Protein AF-A0AA90QTC8-F1 (afdb_monomer)

Structure (mmCIF, N/CA/C/O backbone):
data_AF-A0AA90QTC8-F1
#
_entry.id   AF-A0AA90QTC8-F1
#
loop_
_atom_site.group_PDB
_atom_site.id
_atom_site.type_symbol
_atom_site.label_atom_id
_atom_site.label_alt_id
_atom_site.label_comp_id
_atom_site.label_asym_id
_atom_site.label_entity_id
_atom_site.label_seq_id
_atom_site.pdbx_PDB_ins_code
_atom_site.Cartn_x
_atom_site.Cartn_y
_atom_site.Cartn_z
_atom_site.occupancy
_atom_site.B_iso_or_equiv
_atom_site.auth_seq_id
_atom_site.auth_comp_id
_atom_site.auth_asym_id
_atom_site.auth_atom_id
_atom_site.pdbx_PDB_model_num
ATOM 1 N N . MET A 1 1 ? -16.333 -15.372 28.809 1.00 61.31 1 MET A N 1
ATOM 2 C CA . MET A 1 1 ? -17.263 -15.395 27.658 1.00 61.31 1 MET A CA 1
ATOM 3 C C . MET A 1 1 ? -17.484 -13.994 27.092 1.00 61.31 1 MET A C 1
ATOM 5 O O . MET A 1 1 ? -17.014 -13.763 25.991 1.00 61.31 1 MET A O 1
ATOM 9 N N . ALA A 1 2 ? -18.012 -13.025 27.854 1.00 73.69 2 ALA A N 1
ATOM 10 C CA . ALA A 1 2 ? -18.265 -11.657 27.358 1.00 73.69 2 ALA A CA 1
ATOM 11 C C . ALA A 1 2 ? -17.043 -10.910 26.770 1.00 73.69 2 ALA A C 1
ATOM 13 O O . ALA A 1 2 ? -17.188 -10.095 25.868 1.00 73.69 2 ALA A O 1
ATOM 14 N N . LYS A 1 3 ? -15.816 -11.166 27.254 1.00 77.94 3 LYS A N 1
ATOM 15 C CA . LYS A 1 3 ? -14.602 -10.547 26.683 1.00 77.94 3 LYS A CA 1
ATOM 16 C C . LYS A 1 3 ? -14.338 -11.000 25.240 1.00 77.94 3 LYS A C 1
ATOM 18 O O . LYS A 1 3 ? -14.018 -10.154 24.417 1.00 77.94 3 LYS A O 1
ATOM 23 N N . ASN A 1 4 ? -14.471 -12.296 24.948 1.00 86.06 4 ASN A N 1
ATOM 24 C CA . ASN A 1 4 ? -14.254 -12.814 23.594 1.00 86.06 4 ASN A CA 1
ATOM 25 C C . ASN A 1 4 ? -15.327 -12.285 22.642 1.00 86.06 4 ASN A C 1
ATOM 27 O O . ASN A 1 4 ? -14.984 -11.790 21.583 1.00 86.06 4 ASN A O 1
ATOM 31 N N . GLU A 1 5 ? -16.584 -12.243 23.083 1.00 91.50 5 GLU A N 1
ATOM 32 C CA . GLU A 1 5 ? -17.683 -11.697 22.281 1.00 91.50 5 GLU A CA 1
ATOM 33 C C . GLU A 1 5 ? -17.455 -10.226 21.880 1.00 91.50 5 GLU A C 1
ATOM 35 O O . GLU A 1 5 ? -17.691 -9.845 20.737 1.00 91.50 5 GLU A O 1
ATOM 40 N N . HIS A 1 6 ? -16.947 -9.388 22.792 1.00 93.19 6 HIS A N 1
ATOM 41 C CA . HIS A 1 6 ? -16.592 -8.006 22.451 1.00 93.19 6 HI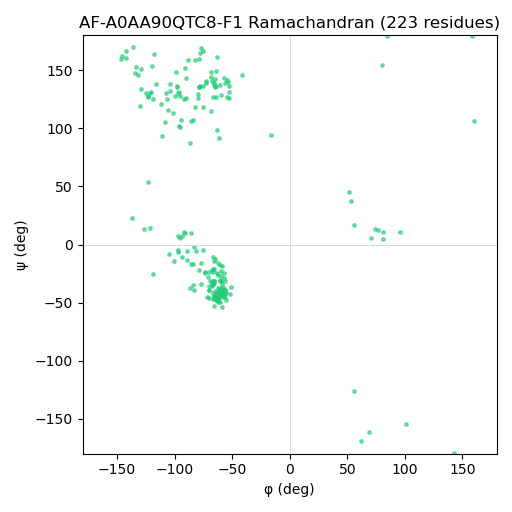S A CA 1
ATOM 42 C C . HIS A 1 6 ? -15.396 -7.914 21.495 1.00 93.19 6 HIS A C 1
ATOM 44 O O . HIS A 1 6 ? -15.357 -7.002 20.673 1.00 93.19 6 HIS A O 1
ATOM 50 N N . ILE A 1 7 ? -14.419 -8.822 21.598 1.00 93.69 7 ILE A N 1
ATOM 51 C CA . ILE A 1 7 ? -13.295 -8.875 20.652 1.00 93.69 7 ILE A CA 1
ATOM 52 C C . ILE A 1 7 ? -13.815 -9.247 19.263 1.00 93.69 7 ILE A C 1
ATOM 54 O O . ILE A 1 7 ? -13.466 -8.573 18.298 1.00 93.69 7 ILE A O 1
ATOM 58 N N . ASP A 1 8 ? -14.684 -10.251 19.166 1.00 94.38 8 ASP A N 1
ATOM 59 C CA . ASP A 1 8 ? -15.258 -10.698 17.896 1.00 94.38 8 ASP A CA 1
ATOM 60 C C . ASP A 1 8 ? -16.076 -9.573 17.244 1.00 94.38 8 ASP A C 1
ATOM 62 O O . ASP A 1 8 ? -15.818 -9.213 16.096 1.00 94.38 8 ASP A O 1
ATOM 66 N N . LYS A 1 9 ? -16.946 -8.900 18.012 1.00 95.06 9 LYS A N 1
ATOM 67 C CA . LYS A 1 9 ? -17.699 -7.717 17.552 1.00 95.06 9 LYS A CA 1
ATOM 68 C C . LYS A 1 9 ? -16.793 -6.567 17.103 1.00 95.06 9 LYS A C 1
ATOM 70 O O . LYS A 1 9 ? -17.067 -5.918 16.095 1.00 95.06 9 LYS A O 1
ATOM 75 N N . LEU A 1 10 ? -15.707 -6.302 17.834 1.00 96.25 10 LEU A N 1
ATOM 76 C CA . LEU A 1 10 ? -14.730 -5.280 17.452 1.00 96.25 10 LEU A CA 1
ATOM 77 C C . LEU A 1 10 ? -14.053 -5.639 16.126 1.00 96.25 10 LEU A C 1
ATOM 79 O O . LEU A 1 10 ? -13.922 -4.784 15.251 1.00 96.25 10 LEU A O 1
ATOM 83 N N . ARG A 1 11 ? -13.650 -6.901 15.955 1.00 96.25 11 ARG A N 1
ATOM 84 C CA . ARG A 1 11 ? -13.054 -7.377 14.704 1.00 96.25 11 ARG A CA 1
ATOM 85 C C . ARG A 1 11 ? -14.042 -7.273 13.549 1.00 96.25 11 ARG A C 1
ATOM 87 O O . ARG A 1 11 ? -13.678 -6.716 12.523 1.00 96.25 11 ARG A O 1
ATOM 94 N N . GLU A 1 12 ? -15.280 -7.731 13.717 1.00 96.00 12 GLU A N 1
ATOM 95 C CA . GLU A 1 12 ? -16.333 -7.629 12.696 1.00 96.00 12 GLU A CA 1
ATOM 96 C C . GLU A 1 12 ? -16.575 -6.189 12.235 1.00 96.00 12 GLU A C 1
ATOM 98 O O . GLU A 1 12 ? -16.720 -5.935 11.038 1.00 96.00 12 GLU A O 1
ATOM 103 N N . LEU A 1 13 ? -16.578 -5.239 13.173 1.00 96.38 13 LEU A N 1
ATOM 104 C CA . LEU A 1 13 ? -16.695 -3.820 12.857 1.00 96.38 13 LEU A CA 1
ATOM 105 C C . LEU A 1 13 ? -15.501 -3.346 12.018 1.00 96.38 13 LEU A C 1
ATOM 107 O O . LEU A 1 13 ? -15.692 -2.718 10.978 1.00 96.38 13 LEU A O 1
ATOM 111 N N . LEU A 1 14 ? -14.278 -3.685 12.428 1.00 97.06 14 LEU A N 1
ATOM 112 C CA . LEU A 1 14 ? -13.053 -3.231 11.764 1.00 97.06 14 LEU A CA 1
ATOM 113 C C . LEU A 1 14 ? -12.725 -3.977 10.464 1.00 97.06 14 LEU A C 1
ATOM 115 O O . LEU A 1 14 ? -11.941 -3.474 9.660 1.00 97.06 14 LEU A O 1
ATOM 119 N N . LEU A 1 15 ? -13.343 -5.135 10.211 1.00 96.81 15 LEU A N 1
ATOM 120 C CA . LEU A 1 15 ? -13.287 -5.813 8.911 1.00 96.81 15 LEU A CA 1
ATOM 121 C C . LEU A 1 15 ? -13.932 -4.974 7.798 1.00 96.81 15 LEU A C 1
ATOM 123 O O . LEU A 1 15 ? -13.575 -5.128 6.631 1.00 96.81 15 LEU A O 1
ATOM 127 N N . ARG A 1 16 ? -14.856 -4.069 8.150 1.00 95.62 16 ARG A N 1
ATOM 128 C CA . ARG A 1 16 ? -15.516 -3.152 7.206 1.00 95.62 16 ARG A CA 1
ATOM 129 C C . ARG A 1 16 ? -14.705 -1.889 6.932 1.00 95.62 16 ARG A C 1
ATOM 131 O O . ARG A 1 16 ? -14.979 -1.209 5.951 1.00 95.62 16 ARG A O 1
ATOM 138 N N . GLY A 1 17 ? -13.721 -1.580 7.774 1.00 95.88 17 GLY A N 1
ATOM 139 C CA . GLY A 1 17 ? -12.844 -0.429 7.610 1.00 95.88 17 GLY A CA 1
ATOM 140 C C . GLY A 1 17 ? -12.468 0.250 8.930 1.00 95.88 17 GLY A C 1
ATOM 141 O O . GLY 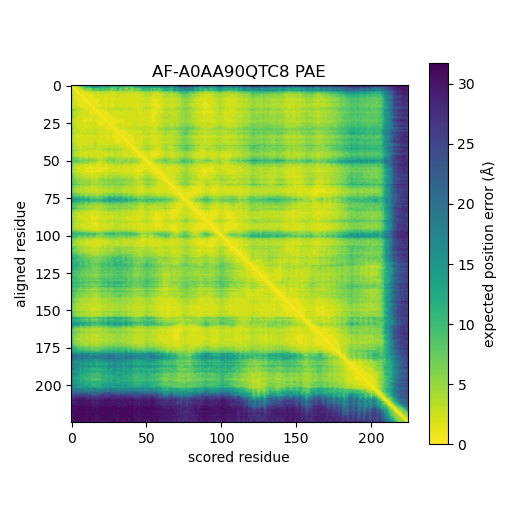A 1 17 ? -12.877 -0.189 10.009 1.00 95.88 17 GLY A O 1
ATOM 142 N N . PRO A 1 18 ? -11.668 1.326 8.860 1.00 97.00 18 PRO A N 1
ATOM 143 C CA . PRO A 1 18 ? -11.227 2.071 10.031 1.00 97.00 18 PRO A CA 1
ATOM 144 C C . PRO A 1 18 ? -12.381 2.756 10.765 1.00 97.00 18 PRO A C 1
ATOM 146 O O . PRO A 1 18 ? -13.276 3.329 10.146 1.00 97.00 18 PRO A O 1
ATOM 149 N N . ALA A 1 19 ? -12.316 2.780 12.093 1.00 97.19 19 ALA A N 1
ATOM 150 C CA . ALA A 1 19 ? -13.310 3.437 12.934 1.00 97.19 19 ALA A CA 1
ATOM 151 C C . ALA A 1 19 ? -12.660 4.287 14.029 1.00 97.19 19 ALA A C 1
ATOM 153 O O . ALA A 1 19 ? -11.589 3.971 14.552 1.00 97.19 19 ALA A O 1
ATOM 154 N N . ASN A 1 20 ? -13.314 5.390 14.391 1.00 96.75 20 ASN A N 1
ATOM 155 C CA . ASN A 1 20 ? -12.873 6.228 15.505 1.00 96.75 20 ASN A CA 1
ATOM 156 C C . ASN A 1 20 ? -13.289 5.605 16.865 1.00 96.75 20 ASN A C 1
ATOM 158 O O . ASN A 1 20 ? -14.207 4.780 16.911 1.00 96.75 20 ASN A O 1
ATOM 162 N N . PRO A 1 21 ? -12.642 5.988 17.986 1.00 96.31 21 PRO A N 1
ATOM 163 C CA . PRO A 1 21 ? -12.948 5.438 19.305 1.00 96.31 21 PRO A CA 1
ATOM 164 C C . PRO A 1 21 ? -14.417 5.572 19.723 1.00 96.31 21 PRO A C 1
ATOM 166 O O . PRO A 1 21 ? -14.961 4.615 20.262 1.00 96.31 21 PRO A O 1
ATOM 169 N N . SER A 1 22 ? -15.062 6.720 19.472 1.00 95.88 22 SER A N 1
ATOM 170 C CA . SER A 1 22 ? -16.478 6.939 19.814 1.00 95.88 22 SER A CA 1
ATOM 171 C C . SER A 1 22 ? -17.390 5.945 19.103 1.00 95.88 22 SER A C 1
ATOM 173 O O . SER A 1 22 ? -18.147 5.248 19.761 1.00 95.88 22 SER A O 1
ATOM 175 N N . THR A 1 23 ? -17.229 5.775 17.790 1.00 96.06 23 THR A N 1
ATOM 176 C CA . THR A 1 23 ? -18.014 4.824 16.996 1.00 96.06 23 THR A CA 1
ATOM 177 C C . THR A 1 23 ? -17.868 3.395 17.515 1.00 96.06 23 THR A C 1
ATOM 179 O O . THR A 1 23 ? -18.847 2.659 17.566 1.00 96.06 23 THR A O 1
ATOM 182 N N . ILE A 1 24 ? -16.663 3.002 17.938 1.00 96.62 24 ILE A N 1
ATOM 183 C CA . ILE A 1 24 ? -16.427 1.670 18.505 1.00 96.62 24 ILE A CA 1
ATOM 184 C C . ILE A 1 24 ? -17.085 1.529 19.881 1.00 96.62 24 ILE A C 1
ATOM 186 O O . ILE A 1 24 ? -17.731 0.518 20.148 1.00 96.62 24 ILE A O 1
ATOM 190 N N . MET A 1 25 ? -16.914 2.521 20.760 1.00 96.38 25 MET A N 1
ATOM 191 C CA . MET A 1 25 ? -17.506 2.508 22.099 1.00 96.38 25 MET A CA 1
ATOM 192 C C . MET A 1 25 ? -19.032 2.455 22.042 1.00 96.38 25 MET A C 1
ATOM 194 O O . MET A 1 25 ? -19.625 1.656 22.763 1.00 96.38 25 MET A O 1
ATOM 198 N N . ASP A 1 26 ? -19.641 3.235 21.148 1.00 96.12 26 ASP A N 1
ATOM 199 C CA . ASP A 1 26 ? -21.088 3.271 20.942 1.00 96.12 26 ASP A CA 1
ATOM 200 C C . ASP A 1 26 ? -21.599 1.938 20.381 1.00 96.12 26 ASP A C 1
ATOM 202 O O . ASP A 1 26 ? -22.559 1.373 20.902 1.00 96.12 26 ASP A O 1
ATOM 206 N N . ALA A 1 27 ? -20.925 1.383 19.367 1.00 95.06 27 ALA A N 1
ATOM 207 C CA . ALA A 1 27 ? -21.330 0.126 18.737 1.00 95.06 27 ALA A CA 1
ATOM 208 C C . ALA A 1 27 ? -21.229 -1.086 19.676 1.00 95.06 27 ALA A C 1
ATOM 210 O O . ALA A 1 27 ? -22.023 -2.020 19.570 1.00 95.06 27 ALA A O 1
ATOM 211 N N . LEU A 1 28 ? -20.249 -1.092 20.584 1.00 95.00 28 LEU A N 1
ATOM 212 C CA . LEU A 1 28 ? -20.038 -2.186 21.535 1.00 95.00 28 LEU A CA 1
ATOM 213 C C . LEU A 1 28 ? -20.661 -1.914 22.915 1.00 95.00 28 LEU A C 1
ATOM 215 O O . LEU A 1 28 ? -20.623 -2.802 23.762 1.00 95.00 28 LEU A O 1
ATOM 219 N N . ALA A 1 29 ? -21.220 -0.720 23.149 1.00 94.81 29 ALA A N 1
ATOM 220 C CA . ALA A 1 29 ? -21.689 -0.246 24.454 1.00 94.81 29 ALA A CA 1
ATOM 221 C C . ALA A 1 29 ? -20.626 -0.388 25.568 1.00 94.81 29 ALA A C 1
ATOM 223 O O . ALA A 1 29 ? -20.904 -0.853 26.677 1.00 94.81 29 ALA A O 1
ATOM 224 N N . VAL A 1 30 ? -19.381 0.005 25.273 1.00 95.25 30 VAL A N 1
ATOM 225 C CA . VAL A 1 30 ? -18.232 -0.123 26.188 1.00 95.25 30 VAL A CA 1
ATOM 226 C C . VAL A 1 30 ? -17.601 1.222 26.536 1.00 95.25 30 VAL A C 1
ATOM 228 O O . VAL A 1 30 ? -17.624 2.169 25.760 1.00 95.25 30 VAL A O 1
ATOM 231 N N . SER A 1 31 ? -16.958 1.291 27.704 1.00 94.50 31 SER A N 1
ATOM 232 C CA . SER A 1 31 ? -16.169 2.461 28.102 1.00 94.50 31 SER A CA 1
ATOM 233 C C . SER A 1 31 ? -14.791 2.504 27.424 1.00 94.50 31 SER A C 1
ATOM 235 O O . SER A 1 31 ? -14.266 1.486 26.962 1.00 94.50 31 SER A O 1
ATOM 237 N N . GLN A 1 32 ? -14.138 3.669 27.468 1.00 93.44 32 GLN A N 1
ATOM 238 C CA . GLN A 1 32 ? -12.781 3.868 26.943 1.00 93.44 32 GLN A CA 1
ATOM 239 C C . GLN A 1 32 ? -11.742 2.932 27.585 1.00 93.44 32 GLN A C 1
ATOM 241 O O . GLN A 1 32 ? -10.820 2.463 26.914 1.00 93.44 32 GLN A O 1
ATOM 246 N N . SER A 1 33 ? -11.870 2.642 28.885 1.00 93.94 33 SER A N 1
ATOM 247 C CA . SER A 1 33 ? -10.945 1.742 29.584 1.00 93.94 33 SER A CA 1
ATOM 248 C C . SER A 1 33 ? -11.118 0.292 29.125 1.00 93.94 33 SER A C 1
ATOM 250 O O . SER A 1 33 ? -10.127 -0.422 28.963 1.00 93.94 33 SER A O 1
ATOM 252 N N . THR A 1 34 ? -12.353 -0.123 28.834 1.00 94.56 34 THR A N 1
ATOM 253 C CA . THR A 1 34 ? -12.653 -1.426 28.235 1.00 94.56 34 THR A CA 1
ATOM 254 C C . THR A 1 34 ? -12.119 -1.510 26.807 1.00 94.56 34 THR A C 1
ATOM 256 O O . THR A 1 34 ? -11.416 -2.471 26.503 1.00 94.56 34 THR A O 1
ATOM 259 N N . LEU A 1 35 ? -12.353 -0.498 25.961 1.00 95.12 35 LEU A N 1
ATOM 260 C CA . LEU A 1 35 ? -11.808 -0.450 24.597 1.00 95.12 35 LEU A CA 1
ATOM 261 C C . LEU A 1 35 ? -10.279 -0.572 24.595 1.00 95.12 35 LEU A C 1
ATOM 263 O O . LEU A 1 35 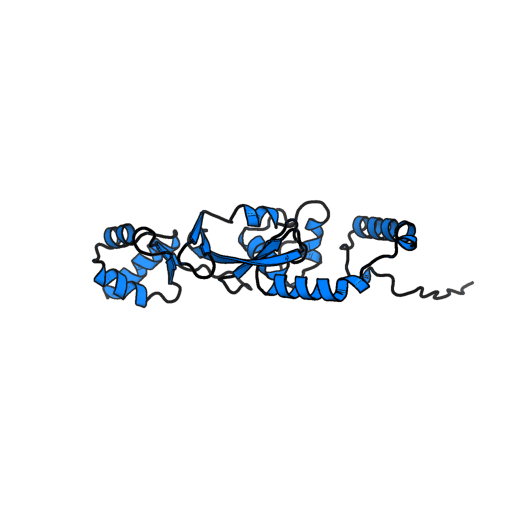? -9.731 -1.378 23.851 1.00 95.12 35 LEU A O 1
ATOM 267 N N . SER A 1 36 ? -9.588 0.160 25.474 1.00 93.88 36 SER A N 1
ATOM 268 C CA . SER A 1 36 ? -8.128 0.070 25.603 1.00 93.88 36 SER A CA 1
ATOM 269 C C . SER A 1 36 ? -7.658 -1.361 25.906 1.00 93.88 36 SER A C 1
ATOM 271 O O . SER A 1 36 ? -6.720 -1.850 25.281 1.00 93.88 36 SER A O 1
ATOM 273 N N . ARG A 1 37 ? -8.348 -2.077 26.807 1.00 93.25 37 ARG A N 1
ATOM 274 C CA . ARG A 1 37 ? -8.035 -3.480 27.142 1.00 93.25 37 ARG A CA 1
ATOM 275 C C . ARG A 1 37 ? -8.359 -4.453 26.010 1.00 93.25 37 ARG A C 1
ATOM 277 O O . ARG A 1 37 ? -7.613 -5.409 25.821 1.00 93.25 37 ARG A O 1
ATOM 284 N N . LEU A 1 38 ? -9.469 -4.241 25.301 1.00 94.25 38 LEU A N 1
ATOM 285 C CA . LEU A 1 38 ? -9.843 -5.048 24.136 1.00 94.25 38 LEU A CA 1
ATOM 286 C C . LEU A 1 38 ? -8.810 -4.883 23.021 1.00 94.25 38 LEU A C 1
ATOM 288 O O . LEU A 1 38 ? -8.388 -5.873 22.435 1.00 94.25 38 LEU A O 1
ATOM 292 N N . TRP A 1 39 ? -8.346 -3.653 22.794 1.00 95.00 39 TRP A N 1
ATOM 293 C CA . TRP A 1 39 ? -7.364 -3.340 21.760 1.00 95.00 39 TRP A CA 1
ATOM 294 C C . TRP A 1 39 ? -6.030 -4.070 21.956 1.00 95.00 39 TRP A C 1
ATOM 296 O O . TRP A 1 39 ? -5.451 -4.548 20.989 1.00 95.00 39 TRP A O 1
ATOM 306 N N . GLN A 1 40 ? -5.574 -4.244 23.203 1.00 93.19 40 GLN A N 1
ATOM 307 C CA . GLN A 1 40 ? -4.357 -5.022 23.498 1.00 93.19 40 GLN A CA 1
ATOM 308 C C . GLN A 1 40 ? -4.459 -6.503 23.095 1.00 93.19 40 GLN A C 1
ATOM 310 O O . GLN A 1 40 ? -3.444 -7.187 23.026 1.00 93.19 40 GLN A O 1
ATOM 315 N N . ALA A 1 41 ? -5.668 -7.014 22.851 1.00 91.75 41 ALA A N 1
ATOM 316 C CA . ALA A 1 41 ? -5.900 -8.387 22.417 1.00 91.75 41 ALA A CA 1
ATOM 317 C C . ALA A 1 41 ? -6.025 -8.534 20.885 1.00 91.75 41 ALA A C 1
ATOM 319 O O . ALA A 1 41 ? -6.343 -9.626 20.420 1.00 91.75 41 ALA A O 1
ATOM 320 N N . ILE A 1 42 ? -5.799 -7.467 20.106 1.00 93.44 42 ILE A N 1
ATOM 321 C CA . ILE A 1 42 ? -5.890 -7.468 18.638 1.00 93.44 42 ILE A CA 1
ATOM 322 C C . ILE A 1 42 ? -4.479 -7.294 18.045 1.00 93.44 42 ILE A C 1
ATOM 324 O O . ILE A 1 42 ? -4.018 -6.162 17.897 1.00 93.44 42 ILE A O 1
ATOM 328 N N . PRO A 1 43 ? -3.770 -8.391 17.718 1.00 90.00 43 PRO A N 1
ATOM 329 C CA . PRO A 1 43 ? -2.366 -8.332 17.300 1.00 90.00 43 PRO A CA 1
ATOM 330 C C . PRO A 1 43 ? -2.160 -7.724 15.903 1.00 90.00 43 PRO A C 1
ATOM 332 O O . PRO A 1 43 ? -1.123 -7.130 15.641 1.00 90.00 43 PRO A O 1
ATOM 335 N N . ASP A 1 44 ? -3.149 -7.844 15.019 1.00 92.44 44 ASP A N 1
ATOM 336 C CA . ASP A 1 44 ? -3.202 -7.263 13.669 1.00 92.44 44 ASP A CA 1
ATOM 337 C C . ASP A 1 44 ? -3.855 -5.866 13.645 1.00 92.44 44 ASP A C 1
ATOM 339 O O . ASP A 1 44 ? -4.178 -5.322 12.584 1.00 92.44 44 ASP A O 1
ATOM 343 N N . GLY A 1 45 ? -4.084 -5.287 14.826 1.00 94.56 45 GLY A N 1
ATOM 344 C CA . GLY A 1 45 ? -4.705 -3.987 15.000 1.00 94.56 45 GLY A CA 1
ATOM 345 C C . GLY A 1 45 ? -3.715 -2.854 14.766 1.00 94.56 45 GLY A C 1
ATOM 346 O O . GLY A 1 45 ? -2.692 -2.746 15.438 1.00 94.56 45 GLY A O 1
ATOM 347 N N . VAL A 1 46 ? -4.071 -1.930 13.878 1.00 94.31 46 VAL A N 1
ATOM 348 C CA . VAL A 1 46 ? -3.315 -0.705 13.616 1.00 94.31 46 VAL A CA 1
ATOM 349 C C . VAL A 1 46 ? -4.060 0.481 14.210 1.00 94.31 46 VAL A C 1
ATOM 351 O O . VAL A 1 46 ? -5.234 0.715 13.920 1.00 94.31 46 VAL A O 1
ATOM 354 N N . ALA A 1 47 ? -3.373 1.239 15.060 1.00 94.81 47 ALA A N 1
ATOM 355 C CA . ALA A 1 47 ? -3.945 2.408 15.703 1.00 94.81 47 ALA A CA 1
ATOM 356 C C . ALA A 1 47 ? -3.341 3.691 15.121 1.00 94.81 47 ALA A C 1
ATOM 358 O O . ALA A 1 47 ? -2.201 4.053 15.413 1.00 94.81 47 ALA A O 1
ATOM 359 N N . LEU A 1 48 ? -4.130 4.371 14.298 1.00 94.75 48 LEU A N 1
ATOM 360 C CA . LEU A 1 48 ? -3.746 5.518 13.486 1.00 94.75 48 LEU A CA 1
ATOM 361 C C . LEU A 1 48 ? -3.959 6.826 14.244 1.00 94.75 48 LEU A C 1
ATOM 363 O O . LEU A 1 48 ? -4.933 6.975 14.984 1.00 94.75 48 LEU A O 1
ATOM 367 N N . GLY A 1 49 ? -3.059 7.787 14.047 1.00 93.19 49 GLY A N 1
ATOM 368 C CA . GLY A 1 49 ? -3.194 9.128 14.609 1.00 93.19 49 GLY A CA 1
ATOM 369 C C . GLY A 1 49 ? -3.220 9.199 16.138 1.00 93.19 49 GLY A C 1
ATOM 370 O O . GLY A 1 49 ? -2.918 8.248 16.870 1.00 93.19 49 GLY A O 1
ATOM 371 N N . ALA A 1 50 ? -3.578 10.383 16.632 1.00 89.94 50 ALA A N 1
ATOM 372 C CA . ALA A 1 50 ? -3.698 10.690 18.053 1.00 89.94 50 ALA A CA 1
ATOM 373 C C . ALA A 1 50 ? -4.819 11.705 18.318 1.00 89.94 50 ALA A C 1
ATOM 375 O O . ALA A 1 50 ? -5.233 12.448 17.426 1.00 89.94 50 ALA A O 1
ATOM 376 N N . GLY A 1 51 ? -5.296 11.749 19.567 1.00 89.62 51 GLY A N 1
ATOM 377 C CA . GLY A 1 51 ? -6.341 12.680 19.994 1.00 89.62 51 GLY A CA 1
ATOM 378 C C . GLY A 1 51 ? -7.604 12.548 19.141 1.00 89.62 51 GLY A C 1
ATOM 379 O O . GLY A 1 51 ? -8.129 11.451 18.974 1.00 89.62 51 GLY A O 1
ATOM 380 N N . LYS A 1 52 ? -8.065 13.666 18.567 1.00 88.56 52 LYS A N 1
ATOM 381 C CA . LYS A 1 52 ? -9.267 13.716 17.715 1.00 88.56 52 LYS A CA 1
ATOM 382 C C . LYS A 1 52 ? -9.123 12.954 16.392 1.00 88.56 52 LYS A C 1
ATOM 384 O O . LYS A 1 52 ? -10.128 12.542 15.832 1.00 88.56 52 LYS A O 1
ATOM 389 N N . ALA A 1 53 ? -7.895 12.750 15.914 1.00 92.06 53 ALA A N 1
ATOM 390 C CA . ALA A 1 53 ? -7.608 11.996 14.694 1.00 92.06 53 ALA A CA 1
ATOM 391 C C . ALA A 1 53 ? -7.356 10.502 14.969 1.00 92.06 53 ALA A C 1
ATOM 393 O O . ALA A 1 53 ? -6.852 9.798 14.103 1.00 92.06 53 ALA A O 1
ATOM 394 N N . ARG A 1 54 ? -7.625 10.004 16.187 1.00 95.62 54 ARG A N 1
ATOM 395 C CA . ARG A 1 54 ? -7.415 8.591 16.512 1.00 95.62 54 ARG A CA 1
ATOM 396 C C . ARG A 1 54 ? -8.388 7.723 15.717 1.00 95.62 54 ARG A C 1
ATOM 398 O O . ARG A 1 54 ? -9.598 7.914 15.813 1.00 95.62 54 ARG A O 1
ATOM 405 N N . GLN A 1 55 ? -7.861 6.733 15.009 1.00 96.56 55 GLN A N 1
ATOM 406 C CA . GLN A 1 55 ? -8.641 5.669 14.384 1.00 96.56 55 GLN A CA 1
ATOM 407 C C . GLN A 1 55 ? -8.018 4.309 14.674 1.00 96.56 55 GLN A C 1
ATOM 409 O O . GLN A 1 55 ? -6.818 4.187 14.911 1.00 96.56 55 GLN A O 1
ATOM 414 N N . TYR A 1 56 ? -8.856 3.288 14.670 1.00 97.12 56 TYR A N 1
ATOM 415 C CA . TYR A 1 56 ? -8.477 1.895 14.799 1.00 97.12 56 TYR A CA 1
ATOM 416 C C . TYR A 1 56 ? -8.861 1.179 13.516 1.00 97.12 56 TYR A C 1
ATOM 418 O O . TYR A 1 56 ? -9.930 1.432 12.967 1.00 97.12 56 TYR A O 1
ATOM 426 N N . ALA A 1 57 ? -7.986 0.312 13.032 1.00 97.56 57 ALA A N 1
ATOM 427 C CA . ALA A 1 57 ? -8.194 -0.470 11.825 1.00 97.56 57 ALA A CA 1
ATOM 428 C C . ALA A 1 57 ? -7.539 -1.842 11.977 1.00 97.56 57 ALA A C 1
ATOM 430 O O . ALA A 1 57 ? -6.659 -2.025 12.815 1.00 97.56 57 ALA A O 1
ATOM 431 N N . LEU A 1 58 ? -7.938 -2.796 11.144 1.00 97.38 58 LEU A N 1
ATOM 432 C CA . LEU A 1 58 ? -7.219 -4.058 11.000 1.00 97.38 58 LEU A CA 1
ATOM 433 C C . LEU A 1 58 ? -6.305 -3.985 9.781 1.00 97.38 58 LEU A C 1
ATOM 435 O O . LEU A 1 58 ? -6.724 -3.524 8.716 1.00 97.38 58 LEU A O 1
ATOM 439 N N . GLN A 1 59 ? -5.068 -4.449 9.932 1.00 95.81 59 GLN A N 1
ATOM 440 C CA . GLN A 1 59 ? -4.160 -4.606 8.803 1.00 95.81 59 GLN A CA 1
ATOM 441 C C . GLN A 1 59 ? -4.695 -5.690 7.861 1.00 95.81 59 GLN A C 1
ATOM 443 O O . GLN A 1 59 ? -5.147 -6.752 8.299 1.00 95.81 59 GLN A O 1
ATOM 448 N N . ARG A 1 60 ? -4.639 -5.438 6.552 1.00 95.31 60 ARG A N 1
ATOM 449 C CA . ARG A 1 60 ? -4.891 -6.471 5.546 1.00 95.31 60 ARG A CA 1
ATOM 450 C C . ARG A 1 60 ? -3.556 -7.055 5.111 1.00 95.31 60 ARG A C 1
ATOM 452 O O . ARG A 1 60 ? -2.650 -6.317 4.743 1.00 95.31 60 ARG A O 1
ATOM 459 N N . GLN A 1 61 ? -3.439 -8.375 5.160 1.00 93.62 61 GLN A N 1
ATOM 460 C CA . GLN A 1 61 ? -2.269 -9.066 4.629 1.00 93.62 61 GLN A CA 1
ATOM 461 C C . GLN A 1 61 ? -2.394 -9.162 3.111 1.00 93.62 61 GLN A C 1
ATOM 463 O O . GLN A 1 61 ? -3.469 -9.476 2.604 1.00 93.62 61 GLN A O 1
ATOM 468 N N . VAL A 1 62 ? -1.301 -8.885 2.405 1.00 92.56 62 VAL A N 1
ATOM 469 C CA . VAL A 1 62 ? -1.211 -9.055 0.955 1.00 92.56 62 VAL A CA 1
ATOM 470 C C . VAL A 1 62 ? -0.106 -10.075 0.673 1.00 92.56 62 VAL A C 1
ATOM 472 O O . VAL A 1 62 ? 1.016 -9.882 1.148 1.00 92.56 62 VAL A O 1
ATOM 475 N N . PRO A 1 63 ? -0.387 -11.166 -0.062 1.00 90.69 63 PRO A N 1
ATOM 476 C CA . PRO A 1 63 ? 0.614 -12.183 -0.364 1.00 90.69 63 PRO A CA 1
ATOM 477 C C . PRO A 1 63 ? 1.884 -11.591 -0.983 1.00 90.69 63 PRO A C 1
ATOM 479 O O . PRO A 1 63 ? 1.826 -10.725 -1.851 1.00 90.69 63 PRO A O 1
ATOM 482 N N . GLY A 1 64 ? 3.046 -12.051 -0.516 1.00 88.75 64 GLY A N 1
ATOM 483 C CA . GLY A 1 64 ? 4.343 -11.632 -1.053 1.00 88.75 64 GLY A CA 1
ATOM 484 C C . GLY A 1 64 ? 4.759 -10.189 -0.741 1.00 88.75 64 GLY A C 1
ATOM 485 O O . GLY A 1 64 ? 5.798 -9.765 -1.237 1.00 88.75 64 GLY A O 1
ATOM 486 N N . VAL A 1 65 ? 3.997 -9.442 0.069 1.00 92.44 65 VAL A N 1
ATOM 487 C CA . VAL A 1 65 ? 4.332 -8.067 0.465 1.00 92.44 65 VAL A CA 1
ATOM 488 C C . VAL A 1 65 ? 4.233 -7.902 1.976 1.00 92.44 65 VAL A C 1
ATOM 490 O O . VAL A 1 65 ? 3.160 -8.027 2.565 1.00 92.44 65 VAL A O 1
ATOM 493 N N . THR A 1 66 ? 5.350 -7.545 2.605 1.00 92.62 66 THR A N 1
ATOM 494 C CA . THR A 1 66 ? 5.379 -7.187 4.026 1.00 92.62 66 THR A CA 1
ATOM 495 C C . THR A 1 66 ? 4.995 -5.720 4.182 1.00 92.62 66 THR A C 1
ATOM 497 O O . THR A 1 66 ? 5.772 -4.838 3.834 1.00 92.62 66 THR A O 1
ATOM 500 N N . ALA A 1 67 ? 3.789 -5.458 4.687 1.00 91.50 67 ALA A N 1
ATOM 501 C CA . ALA A 1 67 ? 3.322 -4.108 4.991 1.00 91.50 67 ALA A CA 1
ATOM 502 C C . ALA A 1 67 ? 3.644 -3.703 6.451 1.00 91.50 67 ALA A C 1
ATOM 504 O O . ALA A 1 67 ? 3.625 -4.567 7.332 1.00 91.50 67 ALA A O 1
ATOM 505 N N . PRO A 1 68 ? 3.827 -2.403 6.752 1.00 94.06 68 PRO A N 1
ATOM 506 C CA . PRO A 1 68 ? 3.782 -1.277 5.818 1.00 94.06 68 PRO A CA 1
ATOM 507 C C . PRO A 1 68 ? 4.949 -1.286 4.823 1.00 94.06 68 PRO A C 1
ATOM 509 O O . PRO A 1 68 ? 6.035 -1.748 5.151 1.00 94.06 68 PRO A O 1
ATOM 512 N N . VAL A 1 69 ? 4.705 -0.782 3.612 1.00 95.44 69 VAL A N 1
ATOM 513 C CA . VAL A 1 69 ? 5.732 -0.629 2.577 1.00 95.44 69 VAL A CA 1
ATOM 514 C C . VAL A 1 69 ? 6.154 0.836 2.461 1.00 95.44 69 VAL A C 1
ATOM 516 O O . VAL A 1 69 ? 5.280 1.705 2.357 1.00 95.44 69 VAL A O 1
ATOM 519 N N . PRO A 1 70 ? 7.459 1.138 2.434 1.00 95.88 70 PRO A N 1
ATOM 520 C CA . PRO A 1 70 ? 7.920 2.505 2.251 1.00 95.88 70 PRO A CA 1
ATOM 521 C C . PRO A 1 70 ? 7.580 3.009 0.848 1.00 95.88 70 PRO A C 1
ATOM 523 O O . PRO A 1 70 ? 7.675 2.287 -0.146 1.00 95.88 70 PRO A O 1
ATOM 526 N N . VAL A 1 71 ? 7.186 4.274 0.768 1.00 95.56 71 VAL A N 1
ATOM 527 C CA . VAL A 1 71 ? 6.985 5.009 -0.477 1.00 95.56 71 VAL A CA 1
ATOM 528 C C . VAL A 1 71 ? 8.143 5.982 -0.631 1.00 95.56 71 VAL A C 1
ATOM 530 O O . VAL A 1 71 ? 8.300 6.917 0.160 1.00 95.56 71 VAL A O 1
ATOM 533 N N . PHE A 1 72 ? 8.943 5.774 -1.666 1.00 94.88 72 PHE A N 1
ATOM 534 C CA . PHE A 1 72 ? 10.047 6.647 -2.024 1.00 94.88 72 PHE A CA 1
ATOM 535 C C . PHE A 1 72 ? 9.633 7.599 -3.142 1.00 94.88 72 PHE A C 1
ATOM 537 O O . PHE A 1 72 ? 8.835 7.250 -4.009 1.00 94.88 72 PHE A O 1
ATOM 544 N N . CYS A 1 73 ? 10.208 8.795 -3.135 1.00 94.06 73 CYS A N 1
ATOM 545 C CA . CYS A 1 73 ? 10.052 9.812 -4.160 1.00 94.06 73 CYS A CA 1
ATOM 546 C C . CYS A 1 73 ? 11.431 10.228 -4.675 1.00 94.06 73 CYS A C 1
ATOM 548 O O . CYS A 1 73 ? 12.328 10.537 -3.884 1.00 94.06 73 CYS A O 1
ATOM 550 N N . ILE A 1 74 ? 11.584 10.244 -5.996 1.00 92.44 74 ILE A N 1
ATOM 551 C CA . ILE A 1 74 ? 12.768 10.741 -6.688 1.00 92.44 74 ILE A CA 1
ATOM 552 C C . ILE A 1 74 ? 12.551 12.225 -7.002 1.00 92.44 74 ILE A C 1
ATOM 554 O O . ILE A 1 74 ? 11.553 12.610 -7.620 1.00 92.44 74 ILE A O 1
ATOM 558 N N . SER A 1 75 ? 13.485 13.064 -6.563 1.00 91.31 75 SER A N 1
ATOM 559 C CA . SER A 1 75 ? 13.488 14.496 -6.851 1.00 91.31 75 SER A CA 1
ATOM 560 C C . SER A 1 75 ? 13.964 14.785 -8.279 1.00 91.31 75 SER A C 1
ATOM 562 O O . SER A 1 75 ? 14.510 13.916 -8.961 1.00 91.31 75 SER A O 1
ATOM 564 N N . HIS A 1 76 ? 13.803 16.025 -8.748 1.00 87.81 76 HIS A N 1
ATOM 565 C CA . HIS A 1 76 ? 14.278 16.405 -10.084 1.00 87.81 76 HIS A CA 1
ATOM 566 C C . HIS A 1 76 ? 15.811 16.359 -10.210 1.00 87.81 76 HIS A C 1
ATOM 568 O O . HIS A 1 76 ? 16.342 16.253 -11.312 1.00 87.81 76 HIS A O 1
ATOM 574 N N . GLU A 1 77 ? 16.530 16.428 -9.091 1.00 88.62 77 GLU A N 1
ATOM 575 C CA . GLU A 1 77 ? 17.980 16.240 -8.999 1.00 88.62 77 GLU A CA 1
ATOM 576 C C . GLU A 1 77 ? 18.389 14.761 -8.926 1.00 88.62 77 GLU A C 1
ATOM 578 O O . GLU A 1 77 ? 19.579 14.459 -8.869 1.00 88.62 77 GLU A O 1
ATOM 583 N N . GLY A 1 78 ? 17.426 13.833 -8.901 1.00 84.50 78 GLY A N 1
ATOM 584 C CA . GLY A 1 78 ? 17.672 12.396 -8.776 1.00 84.50 78 GLY A CA 1
ATOM 585 C C . GLY A 1 78 ? 17.915 11.920 -7.341 1.00 84.50 78 GLY A C 1
ATOM 586 O O . GLY A 1 78 ? 18.317 10.774 -7.143 1.00 84.50 78 GLY A O 1
ATOM 587 N N . SER A 1 79 ? 17.674 12.766 -6.335 1.00 89.31 79 SER A N 1
ATOM 588 C CA . SER A 1 79 ? 17.782 12.365 -4.928 1.00 89.31 79 SER A CA 1
ATOM 589 C C . SER A 1 79 ? 16.556 11.561 -4.510 1.00 89.31 79 SER A C 1
ATOM 591 O O . SER A 1 79 ? 15.429 11.939 -4.825 1.00 89.31 79 SER A O 1
ATOM 593 N N . VAL A 1 80 ? 16.760 10.470 -3.771 1.00 92.62 80 VAL A N 1
ATOM 594 C CA . VAL A 1 80 ? 15.661 9.633 -3.273 1.00 92.62 80 VAL A CA 1
ATOM 595 C C . VAL A 1 80 ? 15.321 10.011 -1.836 1.00 92.62 80 VAL A C 1
ATOM 597 O O . VAL A 1 80 ? 16.200 10.094 -0.982 1.00 92.62 80 VAL A O 1
ATOM 600 N N . THR A 1 81 ? 14.036 10.223 -1.567 1.00 94.19 81 THR A N 1
ATOM 601 C CA . THR A 1 81 ? 13.502 10.556 -0.239 1.00 94.19 81 THR A CA 1
ATOM 602 C C . THR A 1 81 ? 12.339 9.637 0.115 1.00 94.19 81 THR A C 1
ATOM 604 O O . THR A 1 81 ? 11.636 9.165 -0.774 1.00 94.19 81 THR A O 1
ATOM 607 N N . VAL A 1 82 ? 12.115 9.376 1.404 1.00 94.81 82 VAL A N 1
ATOM 608 C CA . VAL A 1 82 ? 10.941 8.623 1.878 1.00 94.81 82 VAL A CA 1
ATOM 609 C C . VAL A 1 82 ? 9.812 9.613 2.149 1.00 94.81 82 VAL A C 1
ATOM 611 O O . VAL A 1 82 ? 9.998 10.565 2.905 1.00 94.81 82 VAL A O 1
ATOM 614 N N . ILE A 1 83 ? 8.638 9.404 1.550 1.00 93.69 83 ILE A N 1
ATOM 615 C CA . ILE A 1 83 ? 7.471 10.288 1.739 1.00 93.69 83 ILE A CA 1
ATOM 616 C C . ILE A 1 83 ? 6.439 9.732 2.721 1.00 93.69 83 ILE A C 1
ATOM 618 O O . ILE A 1 83 ? 5.554 10.479 3.162 1.00 93.69 83 ILE A O 1
ATOM 622 N N . GLY A 1 84 ? 6.548 8.445 3.057 1.00 95.69 84 GLY A N 1
ATOM 623 C CA . GLY A 1 84 ? 5.707 7.766 4.033 1.00 95.69 84 GLY A CA 1
ATOM 624 C C . GLY A 1 84 ? 5.671 6.258 3.858 1.00 95.69 84 GLY A C 1
ATOM 625 O O . GLY A 1 84 ? 6.258 5.713 2.932 1.00 95.69 84 GLY A O 1
ATOM 626 N N . ASP A 1 85 ? 4.922 5.625 4.745 1.00 96.00 85 ASP A N 1
ATOM 627 C CA . ASP A 1 85 ? 4.706 4.190 4.813 1.00 96.00 85 ASP A CA 1
ATOM 628 C C . ASP A 1 85 ? 3.259 3.875 4.450 1.00 96.00 85 ASP A C 1
ATOM 630 O O . ASP A 1 85 ? 2.319 4.362 5.089 1.00 96.00 85 ASP A O 1
ATOM 634 N N . LEU A 1 86 ? 3.071 3.078 3.405 1.00 96.56 86 LEU A N 1
ATOM 635 C CA . LEU A 1 86 ? 1.765 2.693 2.900 1.00 96.56 86 LEU A CA 1
ATOM 636 C C . LEU A 1 86 ? 1.391 1.298 3.409 1.00 96.56 86 LEU A C 1
ATOM 638 O O . LEU A 1 86 ? 2.131 0.338 3.221 1.00 96.56 86 LEU A O 1
ATOM 642 N N . ALA A 1 87 ? 0.211 1.155 4.005 1.00 95.75 87 ALA A N 1
ATOM 643 C CA . ALA A 1 87 ? -0.310 -0.140 4.427 1.00 95.75 87 ALA A CA 1
ATOM 644 C C . ALA A 1 87 ? -1.740 -0.366 3.916 1.00 95.75 87 ALA A C 1
ATOM 646 O O . ALA A 1 87 ? -2.585 0.524 4.056 1.00 95.75 87 ALA A O 1
ATOM 647 N N . PRO A 1 88 ? -2.045 -1.551 3.360 1.00 96.56 88 PRO A N 1
ATOM 648 C CA . PRO A 1 88 ? -3.414 -1.966 3.116 1.00 96.56 88 PRO A CA 1
ATOM 649 C C . PRO A 1 88 ? -4.099 -2.312 4.445 1.00 96.56 88 PRO A C 1
ATOM 651 O O . PRO A 1 88 ? -3.535 -2.955 5.333 1.00 96.56 88 PRO A O 1
ATOM 654 N N . LEU A 1 89 ? -5.350 -1.894 4.567 1.00 97.12 89 LEU A N 1
ATOM 655 C CA . LEU A 1 89 ? -6.225 -2.144 5.703 1.00 97.12 89 LEU A CA 1
ATOM 656 C C . LEU A 1 89 ? -7.436 -2.966 5.244 1.00 97.12 89 LEU A C 1
ATOM 658 O O . LEU A 1 89 ? -7.720 -3.088 4.046 1.00 97.12 89 LEU A O 1
ATOM 662 N N . GLN A 1 90 ? -8.142 -3.556 6.205 1.00 96.56 90 GLN A N 1
ATOM 663 C CA . GLN A 1 90 ? -9.422 -4.215 5.950 1.00 96.56 90 GLN A CA 1
ATOM 664 C C . GLN A 1 90 ? -10.476 -3.209 5.459 1.00 96.56 90 GLN A C 1
ATOM 666 O O . GLN A 1 90 ? -10.309 -1.994 5.588 1.00 96.56 90 GLN A O 1
ATOM 671 N N . GLY A 1 91 ? -11.543 -3.711 4.835 1.00 94.88 91 GLY A N 1
ATOM 672 C CA . GLY A 1 91 ? -12.566 -2.872 4.199 1.00 94.88 91 GLY A CA 1
ATOM 673 C C . GLY A 1 91 ? -12.126 -2.223 2.882 1.00 94.88 91 GLY A C 1
ATOM 674 O O . GLY A 1 91 ? -12.772 -1.294 2.418 1.00 94.88 91 GLY A O 1
ATOM 675 N N . GLY A 1 92 ? -11.012 -2.669 2.290 1.00 94.62 92 GLY A N 1
ATOM 676 C CA . GLY A 1 92 ? -10.479 -2.091 1.048 1.00 94.62 92 GLY A CA 1
ATOM 677 C C . GLY A 1 92 ? -9.765 -0.750 1.237 1.00 94.62 92 GLY A C 1
ATOM 678 O O . GLY A 1 92 ? -9.475 -0.068 0.258 1.00 94.62 92 GLY A O 1
ATOM 679 N N . PHE A 1 93 ? -9.461 -0.366 2.476 1.00 96.75 93 PHE A N 1
ATOM 680 C CA . PHE A 1 93 ? -8.779 0.886 2.778 1.00 96.75 93 PHE A CA 1
ATOM 681 C C . PHE A 1 93 ? -7.261 0.775 2.618 1.00 96.75 93 PHE A C 1
ATOM 683 O O . PHE A 1 93 ? -6.673 -0.304 2.702 1.00 96.75 93 PHE A O 1
ATOM 690 N N . TYR A 1 94 ? -6.619 1.924 2.442 1.00 96.81 94 TYR A N 1
ATOM 691 C CA . TYR A 1 94 ? -5.171 2.079 2.512 1.00 96.81 94 TYR A CA 1
ATOM 692 C C . TYR A 1 94 ? -4.835 3.269 3.401 1.00 96.81 94 TYR A C 1
ATOM 694 O O . TYR A 1 94 ? -5.546 4.274 3.409 1.00 96.81 94 TYR A O 1
ATOM 702 N N . VAL A 1 95 ? -3.730 3.179 4.131 1.00 97.06 95 VAL A N 1
ATOM 703 C CA . VAL A 1 95 ? -3.218 4.285 4.938 1.00 97.06 95 VAL A CA 1
ATOM 704 C C . VAL A 1 95 ? -1.796 4.622 4.541 1.00 97.06 95 VAL A C 1
ATOM 706 O O . VAL A 1 95 ? -0.941 3.745 4.513 1.00 97.06 95 VAL A O 1
ATOM 709 N N . LEU A 1 96 ? -1.550 5.899 4.256 1.00 97.06 96 LEU A N 1
ATOM 710 C CA . LEU A 1 96 ? -0.210 6.454 4.113 1.00 97.06 96 LEU A CA 1
ATOM 711 C C . LEU A 1 96 ? 0.147 7.195 5.399 1.00 97.06 96 LEU A C 1
ATOM 713 O O . LEU A 1 96 ? -0.461 8.223 5.705 1.00 97.06 96 LEU A O 1
ATOM 717 N N . THR A 1 97 ? 1.124 6.689 6.140 1.00 95.81 97 THR A N 1
ATOM 718 C CA . THR A 1 97 ? 1.638 7.320 7.361 1.00 95.81 97 THR A CA 1
ATOM 719 C C . THR A 1 97 ? 2.869 8.139 7.017 1.00 95.81 97 THR A C 1
ATOM 721 O O . THR A 1 97 ? 3.754 7.668 6.312 1.00 95.81 97 THR A O 1
ATOM 724 N N . ARG A 1 98 ? 2.927 9.387 7.476 1.00 94.06 98 ARG A N 1
ATOM 725 C CA . ARG A 1 98 ? 4.081 10.258 7.231 1.00 94.06 98 ARG A CA 1
ATOM 726 C C . ARG A 1 98 ? 5.272 9.806 8.091 1.00 94.06 98 ARG A C 1
ATOM 728 O O . ARG A 1 98 ? 5.044 9.497 9.263 1.00 94.06 98 ARG A O 1
ATOM 735 N N . PRO A 1 99 ? 6.511 9.836 7.567 1.00 90.44 99 PRO A N 1
ATOM 736 C CA . PRO A 1 99 ? 7.695 9.468 8.338 1.00 90.44 99 PRO A CA 1
ATOM 737 C C . PRO A 1 99 ? 7.799 10.333 9.591 1.00 90.44 99 PRO A C 1
ATOM 739 O O . PRO A 1 99 ? 7.440 11.511 9.551 1.00 90.44 99 PRO A O 1
ATOM 742 N N . ASP A 1 100 ? 8.248 9.744 10.697 1.00 87.19 100 ASP A N 1
ATOM 743 C CA . ASP A 1 100 ? 8.540 10.430 11.965 1.00 87.19 100 ASP A CA 1
ATOM 744 C C . ASP A 1 100 ? 7.382 11.246 12.572 1.00 87.19 100 ASP A C 1
ATOM 746 O O . ASP A 1 100 ? 7.576 12.073 13.465 1.00 87.19 100 ASP A O 1
ATOM 750 N N . THR A 1 101 ? 6.142 11.010 12.135 1.00 88.38 101 THR A N 1
ATOM 751 C CA . THR A 1 101 ? 4.962 11.688 12.681 1.00 88.38 101 THR A CA 1
ATOM 752 C C . THR A 1 101 ? 3.810 10.715 12.918 1.00 88.38 101 THR A C 1
ATOM 754 O O . THR A 1 101 ? 3.818 9.567 12.488 1.00 88.38 101 THR A O 1
ATOM 757 N N . ARG A 1 102 ? 2.761 11.191 13.598 1.00 86.50 102 ARG A N 1
ATOM 758 C CA . ARG A 1 102 ? 1.473 10.480 13.694 1.00 86.50 102 ARG A CA 1
ATOM 759 C C . ARG A 1 102 ? 0.470 10.927 12.628 1.00 86.50 102 ARG A C 1
ATOM 761 O O . ARG A 1 102 ? -0.703 10.565 12.713 1.00 86.50 102 ARG A O 1
ATOM 768 N N . ALA A 1 103 ? 0.895 11.760 11.679 1.00 93.00 103 ALA A N 1
ATOM 769 C CA . ALA A 1 103 ? 0.035 12.219 10.603 1.00 93.00 103 ALA A CA 1
ATOM 770 C C . ALA A 1 103 ? -0.141 11.097 9.580 1.00 93.00 103 ALA A C 1
ATOM 772 O O . ALA A 1 103 ? 0.815 10.418 9.206 1.00 93.00 103 ALA A O 1
ATOM 773 N N . TYR A 1 104 ? -1.372 10.916 9.119 1.00 96.06 104 TYR A N 1
ATOM 774 C CA . TYR A 1 104 ? -1.698 9.903 8.132 1.00 96.06 104 TYR A CA 1
ATOM 775 C C . TYR A 1 104 ? -2.741 10.425 7.151 1.00 96.06 104 TYR A C 1
ATOM 777 O O . TYR A 1 104 ? -3.453 11.394 7.419 1.00 96.06 104 TYR A O 1
ATOM 785 N N . THR A 1 105 ? -2.827 9.776 6.000 1.00 96.69 105 THR A N 1
ATOM 786 C CA . THR A 1 105 ? -3.902 9.968 5.031 1.00 96.69 105 THR A CA 1
ATOM 787 C C . THR A 1 105 ? -4.556 8.626 4.784 1.00 96.69 105 THR A C 1
ATOM 789 O O . THR A 1 105 ? -3.869 7.645 4.498 1.00 96.69 105 THR A O 1
ATOM 792 N N . LEU A 1 106 ? -5.876 8.587 4.936 1.00 96.75 106 LEU A N 1
ATOM 793 C CA . LEU A 1 106 ? -6.676 7.400 4.690 1.00 96.75 106 LEU A CA 1
ATOM 794 C C . LEU A 1 106 ? -7.292 7.478 3.294 1.00 96.75 106 LEU A C 1
ATOM 796 O O . LEU A 1 10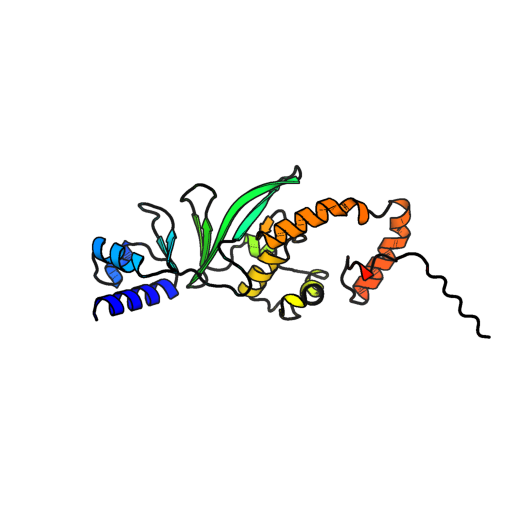6 ? -7.806 8.524 2.904 1.00 96.75 106 LEU A O 1
ATOM 800 N N . TYR A 1 107 ? -7.253 6.365 2.574 1.00 96.62 107 TYR A N 1
ATOM 801 C CA . TYR A 1 107 ? -7.831 6.210 1.248 1.00 96.62 107 TYR A CA 1
ATOM 802 C C . TYR A 1 107 ? -8.849 5.075 1.277 1.00 96.62 107 TYR A C 1
ATOM 804 O O . TYR A 1 107 ? -8.550 3.984 1.766 1.00 96.62 107 TYR A O 1
ATOM 812 N N . GLU A 1 108 ? -10.041 5.340 0.757 1.00 95.06 108 GLU A N 1
ATOM 813 C CA . GLU A 1 108 ? -11.046 4.319 0.477 1.00 95.06 108 GLU A CA 1
ATOM 814 C C . GLU A 1 108 ? -10.759 3.739 -0.915 1.00 95.06 108 GLU A C 1
ATOM 816 O O . GLU A 1 108 ? -10.929 4.414 -1.932 1.00 95.06 108 GLU A O 1
ATOM 821 N N . GLY A 1 109 ? -10.238 2.511 -0.960 1.00 93.06 109 GLY A N 1
ATOM 822 C CA . GLY A 1 109 ? -9.679 1.914 -2.173 1.00 93.06 109 GLY A CA 1
ATOM 823 C C . GLY A 1 109 ? -8.220 2.298 -2.436 1.00 93.06 109 GLY A C 1
ATOM 824 O O . GLY A 1 109 ? -7.589 3.042 -1.678 1.00 93.06 109 GLY A O 1
ATOM 825 N N . MET A 1 110 ? -7.661 1.765 -3.528 1.00 91.62 110 MET A N 1
ATOM 826 C CA . MET A 1 110 ? -6.267 2.016 -3.895 1.00 91.62 110 MET A CA 1
ATOM 827 C C . MET A 1 110 ? -5.996 3.517 -4.114 1.00 91.62 110 MET A C 1
ATOM 829 O O . MET A 1 110 ? -6.709 4.141 -4.913 1.00 91.62 110 MET A O 1
ATOM 833 N N . PRO A 1 111 ? -4.955 4.090 -3.469 1.00 93.69 111 PRO A N 1
ATOM 834 C CA . PRO A 1 111 ? -4.590 5.491 -3.636 1.00 93.69 111 PRO A CA 1
ATOM 835 C C . PRO A 1 111 ? -4.387 5.856 -5.106 1.00 93.69 111 PRO A C 1
ATOM 837 O O . PRO A 1 111 ? -3.791 5.095 -5.870 1.00 93.69 111 PRO A O 1
ATOM 840 N N . TRP A 1 112 ? -4.859 7.040 -5.499 1.00 90.00 112 TRP A N 1
ATOM 841 C CA . TRP A 1 112 ? -4.846 7.481 -6.897 1.00 90.00 112 TRP A CA 1
ATOM 842 C C . TRP A 1 112 ? -3.439 7.455 -7.511 1.00 90.00 112 TRP A C 1
ATOM 844 O O . TRP A 1 112 ? -3.289 6.983 -8.629 1.00 90.00 112 TRP A O 1
ATOM 854 N N . PHE A 1 113 ? -2.405 7.835 -6.755 1.00 88.56 113 PHE A N 1
ATOM 855 C CA . PHE A 1 113 ? -1.020 7.851 -7.239 1.00 88.56 113 PHE A CA 1
ATOM 856 C C . PHE A 1 113 ? -0.452 6.451 -7.522 1.00 88.56 113 PHE A C 1
ATOM 858 O O . PHE A 1 113 ? 0.484 6.322 -8.300 1.00 88.56 113 PHE A O 1
ATOM 865 N N . LEU A 1 114 ? -1.007 5.384 -6.929 1.00 88.62 114 LEU A N 1
ATOM 866 C CA . LEU A 1 114 ? -0.614 4.010 -7.273 1.00 88.62 114 LEU A CA 1
ATOM 867 C C . LEU A 1 114 ? -1.264 3.528 -8.569 1.00 88.62 114 LEU A C 1
ATOM 869 O O . LEU A 1 114 ? -0.757 2.604 -9.200 1.00 88.62 114 LEU A O 1
ATOM 873 N N . ARG A 1 115 ? -2.387 4.130 -8.977 1.00 83.62 115 ARG A N 1
ATOM 874 C CA . ARG A 1 115 ? -3.040 3.780 -10.245 1.00 83.62 115 ARG A CA 1
ATOM 875 C C . ARG A 1 115 ? -2.167 4.172 -11.430 1.00 83.62 115 ARG A C 1
ATOM 877 O O . ARG A 1 115 ? -2.120 3.421 -12.399 1.00 83.62 115 ARG A O 1
ATOM 884 N N . ASP A 1 116 ? -1.431 5.272 -11.304 1.00 85.06 116 ASP A N 1
ATOM 885 C CA . ASP A 1 116 ? -0.497 5.754 -12.326 1.00 85.06 116 ASP A CA 1
ATOM 886 C C . ASP A 1 116 ? 0.739 4.847 -12.465 1.00 85.06 116 ASP A C 1
ATOM 888 O O . ASP A 1 116 ? 1.341 4.775 -13.533 1.00 85.06 116 ASP A O 1
ATOM 892 N N . LEU A 1 117 ? 1.079 4.089 -11.415 1.00 86.19 117 LEU A N 1
ATOM 893 C CA . LEU A 1 117 ? 2.173 3.109 -11.424 1.00 86.19 117 LEU A CA 1
ATOM 894 C C . LEU A 1 117 ? 1.781 1.766 -12.062 1.00 86.19 117 LEU A C 1
ATOM 896 O O . LEU A 1 117 ? 2.623 0.875 -12.204 1.00 86.19 117 LEU A O 1
ATOM 900 N N . ARG A 1 118 ? 0.508 1.585 -12.433 1.00 87.81 118 ARG A N 1
ATOM 901 C CA . ARG A 1 118 ? 0.040 0.364 -13.092 1.00 87.81 118 ARG A CA 1
ATOM 902 C C . ARG A 1 118 ? 0.704 0.231 -14.469 1.00 87.81 118 ARG A C 1
ATOM 904 O O . ARG A 1 118 ? 0.677 1.187 -15.245 1.00 87.81 118 ARG A O 1
ATOM 911 N N . PRO A 1 119 ? 1.200 -0.962 -14.846 1.00 87.62 119 PRO A N 1
ATOM 912 C CA . PRO A 1 119 ? 1.589 -1.231 -16.223 1.00 87.62 119 PRO A CA 1
ATOM 913 C C . PRO A 1 119 ? 0.454 -0.893 -17.186 1.00 87.62 119 PRO A C 1
ATOM 915 O O . PRO A 1 119 ? -0.662 -1.391 -17.040 1.00 87.62 119 PRO A O 1
ATOM 918 N N . HIS A 1 120 ? 0.727 -0.058 -18.184 1.00 86.38 120 HIS A N 1
ATOM 919 C CA . HIS A 1 120 ? -0.271 0.324 -19.175 1.00 86.38 120 HIS A CA 1
ATOM 920 C C . HIS A 1 120 ? 0.329 0.452 -20.579 1.00 86.38 120 HIS A C 1
ATOM 922 O O . HIS A 1 120 ? 1.544 0.481 -20.788 1.00 86.38 120 HIS A O 1
ATOM 928 N N . GLY A 1 121 ? -0.557 0.522 -21.572 1.00 85.81 121 GLY A N 1
ATOM 929 C CA . GLY A 1 121 ? -0.180 0.675 -22.973 1.00 85.81 121 GLY A CA 1
ATOM 930 C C . GLY A 1 121 ? 0.521 -0.549 -23.571 1.00 85.81 121 GLY A C 1
ATOM 931 O O . GLY A 1 121 ? 0.433 -1.674 -23.077 1.00 85.81 121 GLY A O 1
ATOM 932 N N . PHE A 1 122 ? 1.208 -0.315 -24.687 1.00 85.31 122 PHE A N 1
ATOM 933 C CA . PHE A 1 122 ? 1.832 -1.360 -25.500 1.00 85.31 122 PHE A CA 1
ATOM 934 C C . PHE A 1 122 ? 2.988 -2.083 -24.795 1.00 85.31 122 PHE A C 1
ATOM 936 O O . PHE A 1 122 ? 3.182 -3.270 -25.040 1.00 85.31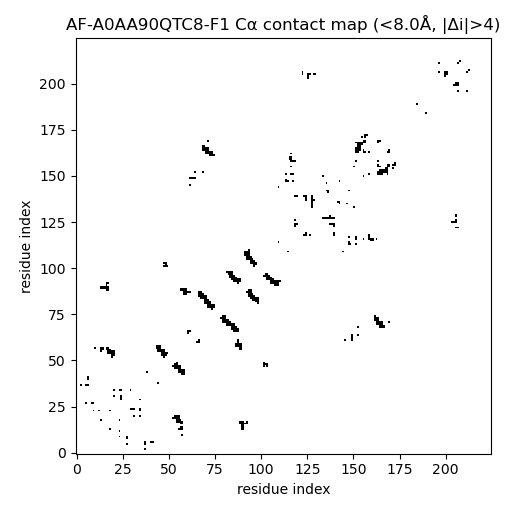 122 PHE A O 1
ATOM 943 N N . LEU A 1 123 ? 3.742 -1.400 -23.929 1.00 83.62 123 LEU A N 1
ATOM 944 C CA . LEU A 1 123 ? 4.845 -2.014 -23.184 1.00 83.62 123 LEU A CA 1
ATOM 945 C C . LEU A 1 123 ? 4.368 -2.719 -21.912 1.00 83.62 123 LEU A C 1
ATOM 947 O O . LEU A 1 123 ? 4.873 -3.793 -21.593 1.00 83.62 123 LEU A O 1
ATOM 951 N N . GLY A 1 124 ? 3.345 -2.175 -21.244 1.00 86.94 124 GLY A N 1
ATOM 952 C CA . GLY A 1 124 ? 2.813 -2.740 -20.003 1.00 86.94 124 GLY A CA 1
ATOM 953 C C . GLY A 1 124 ? 2.296 -4.174 -20.146 1.00 86.94 124 GLY A C 1
ATOM 954 O O . GLY A 1 124 ? 2.431 -4.972 -19.227 1.00 86.94 124 GLY A O 1
ATOM 955 N N . ARG A 1 125 ? 1.777 -4.558 -21.321 1.00 88.44 125 ARG A N 1
ATOM 956 C CA . ARG A 1 125 ? 1.299 -5.934 -21.579 1.00 88.44 125 ARG A CA 1
ATOM 957 C C . ARG A 1 125 ? 2.397 -7.005 -21.548 1.00 88.44 125 ARG A C 1
ATOM 959 O O . ARG A 1 125 ? 2.082 -8.189 -21.545 1.00 88.44 125 ARG A O 1
ATOM 966 N N . PHE A 1 126 ? 3.672 -6.611 -21.558 1.00 87.38 126 PHE A N 1
ATOM 967 C CA . PHE A 1 126 ? 4.790 -7.542 -21.414 1.00 87.38 126 PHE A CA 1
ATOM 968 C C . PHE A 1 126 ? 5.187 -7.771 -19.951 1.00 87.38 126 PHE A C 1
ATOM 970 O O . PHE A 1 126 ? 5.897 -8.737 -19.686 1.00 87.38 126 PHE A O 1
ATOM 977 N N . GLU A 1 127 ? 4.721 -6.949 -19.004 1.00 88.94 127 GLU A N 1
ATOM 978 C CA . GLU A 1 127 ? 5.104 -7.050 -17.587 1.00 88.94 127 GLU A CA 1
ATOM 979 C C . GLU A 1 127 ? 4.796 -8.418 -16.950 1.00 88.94 127 GLU A C 1
ATOM 981 O O . GLU A 1 127 ? 5.708 -8.996 -16.352 1.00 88.94 127 GLU A O 1
ATOM 986 N N . PRO A 1 128 ? 3.613 -9.037 -17.154 1.00 88.56 128 PRO A N 1
ATOM 987 C CA . PRO A 1 128 ? 3.357 -10.389 -16.643 1.00 88.56 128 PRO A CA 1
ATOM 988 C C . PRO A 1 128 ? 4.347 -11.434 -17.186 1.00 88.56 128 PRO A C 1
ATOM 990 O O . PRO A 1 128 ? 4.744 -12.363 -16.485 1.00 88.56 128 PRO A O 1
ATOM 993 N N . ARG A 1 129 ? 4.795 -11.273 -18.441 1.00 85.88 129 ARG A N 1
ATOM 994 C CA . ARG A 1 129 ? 5.760 -12.184 -19.079 1.00 85.88 129 ARG A CA 1
ATOM 995 C C . ARG A 1 129 ? 7.189 -11.958 -18.598 1.00 85.88 129 ARG A C 1
ATOM 997 O O . ARG A 1 129 ? 7.942 -12.922 -18.505 1.00 85.88 129 ARG A O 1
ATOM 1004 N N . LYS A 1 130 ? 7.568 -10.713 -18.298 1.00 85.25 130 LYS A N 1
ATOM 1005 C CA . LYS A 1 130 ? 8.874 -10.378 -17.704 1.00 85.25 130 LYS A CA 1
ATOM 1006 C C . LYS A 1 130 ? 9.000 -10.899 -16.276 1.00 85.25 130 LYS A C 1
ATOM 1008 O O . LYS A 1 130 ? 10.099 -11.232 -15.836 1.00 85.25 130 LYS A O 1
ATOM 1013 N N . HIS A 1 131 ? 7.879 -10.967 -15.566 1.00 86.56 131 HIS A N 1
ATOM 1014 C CA . HIS A 1 131 ? 7.822 -11.247 -14.137 1.00 86.56 131 HIS A CA 1
ATOM 1015 C C . HIS A 1 131 ? 6.942 -12.463 -13.844 1.00 86.56 131 HIS A C 1
ATOM 1017 O O . HIS A 1 131 ? 6.016 -12.409 -13.038 1.00 86.56 131 HIS A O 1
ATOM 1023 N N . ARG A 1 132 ? 7.252 -13.587 -14.510 1.00 85.00 132 ARG A N 1
ATOM 1024 C CA . ARG A 1 132 ? 6.555 -14.874 -14.326 1.00 85.00 132 ARG A CA 1
ATOM 1025 C C . ARG A 1 132 ? 6.579 -15.374 -12.882 1.00 85.00 132 ARG A C 1
ATOM 1027 O O . ARG A 1 132 ? 5.690 -16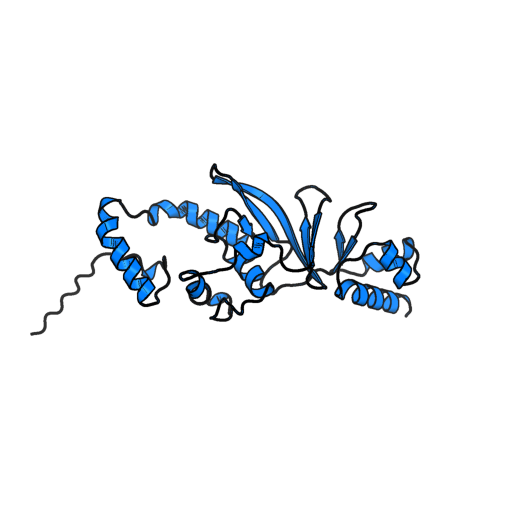.113 -12.489 1.00 85.00 132 ARG A O 1
ATOM 1034 N N . ASP A 1 133 ? 7.567 -14.951 -12.100 1.00 86.00 133 ASP A N 1
ATOM 1035 C CA . ASP A 1 133 ? 7.682 -15.259 -10.674 1.00 86.00 133 ASP A CA 1
ATOM 1036 C C . ASP A 1 133 ? 6.568 -14.646 -9.809 1.00 86.00 133 ASP A C 1
ATOM 1038 O O . ASP A 1 133 ? 6.416 -15.042 -8.656 1.00 86.00 133 ASP A O 1
ATOM 1042 N N . LEU A 1 134 ? 5.802 -13.686 -10.339 1.00 85.75 134 LEU A N 1
ATOM 1043 C CA . LEU A 1 134 ? 4.669 -13.082 -9.638 1.00 85.75 134 LEU A CA 1
ATOM 1044 C C . LEU A 1 134 ? 3.364 -13.874 -9.794 1.00 85.75 134 LEU A C 1
ATOM 1046 O O . LEU A 1 134 ? 2.446 -13.646 -9.018 1.00 85.75 134 LEU A O 1
ATOM 1050 N N . ASP A 1 135 ? 3.281 -14.785 -10.769 1.00 88.12 135 ASP A N 1
ATOM 1051 C CA . ASP A 1 135 ? 2.084 -15.594 -11.057 1.00 88.12 135 ASP A CA 1
ATOM 1052 C C . ASP A 1 135 ? 0.789 -14.767 -11.249 1.00 88.12 135 ASP A C 1
ATOM 1054 O O . ASP A 1 135 ? -0.302 -15.131 -10.815 1.00 88.12 135 ASP A O 1
ATOM 1058 N N . PHE A 1 136 ? 0.906 -13.600 -11.892 1.00 91.50 136 PHE A N 1
ATOM 1059 C CA . PHE A 1 136 ? -0.235 -12.724 -12.182 1.00 91.50 136 PHE A CA 1
ATOM 1060 C C . PHE A 1 136 ? -0.909 -13.061 -13.514 1.00 91.50 136 PHE A C 1
ATOM 1062 O O . PHE A 1 136 ? -0.268 -13.615 -14.411 1.00 91.50 136 PHE A O 1
ATOM 1069 N N . PRO A 1 137 ? -2.184 -12.658 -13.702 1.00 92.25 137 PRO A N 1
ATOM 1070 C CA . PRO A 1 137 ? -2.843 -12.799 -14.991 1.00 92.25 137 PRO A CA 1
ATOM 1071 C C . PRO A 1 137 ? -2.062 -12.115 -16.119 1.00 92.25 137 PRO A C 1
ATOM 1073 O O . PRO A 1 137 ? -1.591 -10.985 -15.967 1.00 92.25 137 PRO A O 1
ATOM 1076 N N . ASP A 1 138 ? -1.998 -12.774 -17.278 1.00 90.69 138 ASP A N 1
ATOM 1077 C CA . ASP A 1 138 ? -1.311 -12.263 -18.475 1.00 90.69 138 ASP A CA 1
ATOM 1078 C C . ASP A 1 138 ? -1.921 -10.959 -19.015 1.00 90.69 138 ASP A C 1
ATOM 1080 O O . ASP A 1 138 ? -1.245 -10.170 -19.674 1.00 90.69 138 ASP A O 1
ATOM 1084 N N . ASP A 1 139 ? -3.207 -10.727 -18.755 1.00 91.12 139 ASP A N 1
ATOM 1085 C CA . ASP A 1 139 ? -3.887 -9.498 -19.141 1.00 91.12 139 ASP A CA 1
ATOM 1086 C C . ASP A 1 139 ? -3.869 -8.484 -17.989 1.00 91.12 139 ASP A C 1
ATOM 1088 O O . ASP A 1 139 ? -4.604 -8.593 -17.008 1.00 91.12 139 ASP A O 1
ATOM 1092 N N . ILE A 1 140 ? -3.057 -7.439 -18.143 1.00 91.31 140 ILE A N 1
ATOM 1093 C CA . ILE A 1 140 ? -2.935 -6.337 -17.177 1.00 91.31 140 ILE A CA 1
ATOM 1094 C C . ILE A 1 140 ? -4.255 -5.589 -16.916 1.00 91.31 140 ILE A C 1
ATOM 1096 O O . ILE A 1 140 ? -4.388 -4.902 -15.905 1.00 91.31 140 ILE A O 1
ATOM 1100 N N . ARG A 1 141 ? -5.259 -5.705 -17.799 1.00 90.50 141 ARG A N 1
ATOM 1101 C CA . ARG A 1 141 ? -6.558 -5.022 -17.648 1.00 90.50 141 ARG A CA 1
ATOM 1102 C C . ARG A 1 141 ? -7.429 -5.642 -16.560 1.00 90.50 141 ARG A C 1
ATOM 1104 O O . ARG A 1 141 ? -8.283 -4.949 -16.015 1.00 90.50 141 ARG A O 1
ATOM 1111 N N . ILE A 1 142 ? -7.208 -6.918 -16.243 1.00 93.06 142 ILE A N 1
ATOM 1112 C CA . ILE A 1 142 ? -7.935 -7.640 -15.187 1.00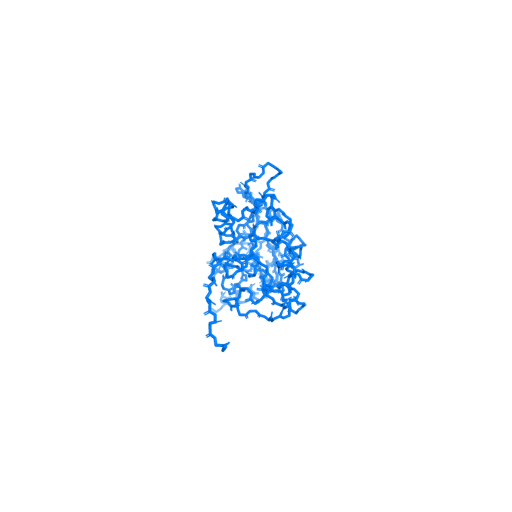 93.06 142 ILE A CA 1
ATOM 1113 C C . ILE A 1 142 ? -7.169 -7.663 -13.860 1.00 93.06 142 ILE A C 1
ATOM 1115 O O . ILE A 1 142 ? -7.572 -8.343 -12.917 1.00 93.06 142 ILE A O 1
ATOM 1119 N N . TRP A 1 143 ? -6.054 -6.934 -13.765 1.00 92.38 143 TRP A N 1
ATOM 1120 C CA . TRP A 1 143 ? -5.323 -6.807 -12.513 1.00 92.38 143 TRP A CA 1
ATOM 1121 C C . TRP A 1 143 ? -6.168 -6.090 -11.460 1.00 92.38 143 TRP A C 1
ATOM 1123 O O . TRP A 1 143 ? -6.672 -4.985 -11.680 1.00 92.38 143 TRP A O 1
ATOM 1133 N N . THR A 1 144 ? -6.301 -6.731 -10.301 1.00 92.12 144 THR A N 1
ATOM 1134 C CA . THR A 1 144 ? -6.958 -6.165 -9.126 1.00 92.12 144 THR A CA 1
ATOM 1135 C C . THR A 1 144 ? -6.038 -5.144 -8.460 1.00 92.12 144 THR A C 1
ATOM 1137 O O . THR A 1 144 ? -4.834 -5.107 -8.719 1.00 92.12 144 THR A O 1
ATOM 1140 N N . ASP A 1 145 ? -6.581 -4.339 -7.549 1.00 91.19 145 ASP A N 1
ATOM 1141 C CA . ASP A 1 145 ? -5.773 -3.436 -6.717 1.00 91.19 145 ASP A CA 1
ATOM 1142 C C . ASP A 1 145 ? -4.706 -4.194 -5.913 1.00 91.19 145 ASP A C 1
ATOM 1144 O O . ASP A 1 145 ? -3.630 -3.665 -5.643 1.00 91.19 145 ASP A O 1
ATOM 1148 N N . GLU A 1 146 ? -4.970 -5.457 -5.576 1.00 91.56 146 GLU A N 1
ATOM 1149 C CA . GLU A 1 146 ? -4.000 -6.317 -4.909 1.00 91.56 146 GLU A CA 1
ATOM 1150 C C . GLU A 1 146 ? -2.862 -6.746 -5.845 1.00 91.56 146 GLU A C 1
ATOM 1152 O O . GLU A 1 146 ? -1.703 -6.605 -5.461 1.00 91.56 146 GLU A O 1
ATOM 1157 N N . HIS A 1 147 ? -3.158 -7.169 -7.083 1.00 92.94 147 HIS A N 1
ATOM 1158 C CA . HIS A 1 147 ? -2.120 -7.456 -8.086 1.00 92.94 147 HIS A CA 1
ATOM 1159 C C . HIS A 1 147 ? -1.247 -6.226 -8.346 1.00 92.94 147 HIS A C 1
ATOM 1161 O O . HIS A 1 147 ? -0.025 -6.330 -8.388 1.00 92.94 147 HIS A O 1
ATOM 1167 N N . VAL A 1 148 ? -1.863 -5.045 -8.473 1.00 92.25 148 VAL A N 1
ATOM 1168 C CA . VAL A 1 148 ? -1.124 -3.794 -8.678 1.00 92.25 148 VAL A CA 1
ATOM 1169 C C . VAL A 1 148 ? -0.247 -3.489 -7.474 1.00 92.25 148 VAL A C 1
ATOM 1171 O O . VAL A 1 148 ? 0.931 -3.216 -7.663 1.00 92.25 148 VAL A O 1
ATOM 1174 N N . PHE A 1 149 ? -0.777 -3.573 -6.252 1.00 93.69 149 PHE A N 1
ATOM 1175 C CA . PHE A 1 149 ? -0.003 -3.314 -5.039 1.00 93.69 149 PHE A CA 1
ATOM 1176 C C . PHE A 1 149 ? 1.191 -4.269 -4.897 1.00 93.69 149 PHE A C 1
ATOM 1178 O O . PHE A 1 149 ? 2.295 -3.820 -4.597 1.00 93.69 149 PHE A O 1
ATOM 1185 N N . GLN A 1 150 ? 1.003 -5.562 -5.175 1.00 94.00 150 GLN A N 1
ATOM 1186 C CA . GLN A 1 150 ? 2.099 -6.533 -5.184 1.00 94.00 150 GLN A CA 1
ATOM 1187 C C . GLN A 1 150 ? 3.127 -6.239 -6.278 1.00 94.00 150 GLN A C 1
ATOM 1189 O O . GLN A 1 150 ? 4.328 -6.279 -6.019 1.00 94.00 150 GLN A O 1
ATOM 1194 N N . TYR A 1 151 ? 2.662 -5.915 -7.486 1.00 93.38 151 TYR A N 1
ATOM 1195 C CA . TYR A 1 151 ? 3.529 -5.546 -8.596 1.00 93.38 151 TYR A CA 1
ATOM 1196 C C . TYR A 1 151 ? 4.377 -4.325 -8.245 1.00 93.38 151 TYR A C 1
ATOM 1198 O O . TYR A 1 151 ? 5.599 -4.386 -8.326 1.00 93.38 151 TYR A O 1
ATOM 1206 N N . VAL A 1 152 ? 3.755 -3.228 -7.805 1.00 92.81 152 VAL A N 1
ATOM 1207 C CA . VAL A 1 152 ? 4.489 -1.987 -7.545 1.00 92.81 152 VAL A CA 1
ATOM 1208 C C . VAL A 1 152 ? 5.418 -2.111 -6.337 1.00 92.81 152 VAL A C 1
ATOM 1210 O O . VAL A 1 152 ? 6.500 -1.542 -6.357 1.00 92.81 152 VAL A O 1
ATOM 1213 N N . ALA A 1 153 ? 5.075 -2.911 -5.324 1.00 94.31 153 ALA A N 1
ATOM 1214 C CA . ALA A 1 153 ? 5.957 -3.150 -4.180 1.00 94.31 153 ALA A CA 1
ATOM 1215 C C . ALA A 1 153 ? 7.241 -3.928 -4.540 1.00 94.31 153 ALA A C 1
ATOM 1217 O O . ALA A 1 153 ? 8.216 -3.883 -3.788 1.00 94.31 153 ALA A O 1
ATOM 1218 N N . ARG A 1 154 ? 7.235 -4.664 -5.662 1.00 92.75 154 ARG A N 1
ATOM 1219 C CA . ARG A 1 154 ? 8.308 -5.604 -6.032 1.00 92.75 154 ARG A CA 1
ATOM 1220 C C . ARG A 1 154 ? 9.023 -5.275 -7.344 1.00 92.75 154 ARG A C 1
ATOM 1222 O O . ARG A 1 154 ? 10.153 -5.730 -7.522 1.00 92.75 154 ARG A O 1
ATOM 1229 N N . ARG A 1 155 ? 8.353 -4.568 -8.265 1.00 90.75 155 ARG A N 1
ATOM 1230 C CA . ARG A 1 155 ? 8.747 -4.333 -9.670 1.00 90.75 155 ARG A CA 1
ATOM 1231 C C . ARG A 1 155 ? 8.527 -2.889 -10.159 1.00 90.75 155 ARG A C 1
ATOM 1233 O O . ARG A 1 155 ? 8.359 -2.660 -11.357 1.00 90.75 155 ARG A O 1
ATOM 1240 N N . SER A 1 156 ? 8.462 -1.890 -9.271 1.00 86.69 156 SER A N 1
ATOM 1241 C CA . SER A 1 156 ? 8.238 -0.491 -9.690 1.00 86.69 156 SER A CA 1
ATOM 1242 C C . SER A 1 156 ? 9.507 0.278 -10.075 1.00 86.69 156 SER A C 1
ATOM 1244 O O . SER A 1 156 ? 9.429 1.491 -10.244 1.00 86.69 156 SER A O 1
ATOM 1246 N N . GLU A 1 157 ? 10.670 -0.363 -10.216 1.00 87.31 157 GLU A N 1
ATOM 1247 C CA . GLU A 1 157 ? 11.940 0.304 -10.561 1.00 87.31 157 GLU A CA 1
ATOM 1248 C C . GLU A 1 157 ? 11.907 1.053 -11.905 1.00 87.31 157 GLU A C 1
ATOM 1250 O O . GLU A 1 157 ? 12.693 1.974 -12.132 1.00 87.31 157 GLU A O 1
ATOM 1255 N N . HIS A 1 158 ? 10.992 0.664 -12.796 1.00 83.38 158 HIS A N 1
ATOM 1256 C CA . HIS A 1 158 ? 10.797 1.257 -14.121 1.00 83.38 158 HIS A CA 1
ATOM 1257 C C . HIS A 1 158 ? 9.384 1.812 -14.322 1.00 83.38 158 HIS A C 1
ATOM 1259 O O . HIS A 1 158 ? 8.974 2.070 -15.456 1.00 83.38 158 HIS A O 1
ATOM 1265 N N . ALA A 1 159 ? 8.615 1.960 -13.240 1.00 83.62 159 ALA A N 1
ATOM 1266 C CA . ALA A 1 159 ? 7.283 2.535 -13.321 1.00 83.62 159 ALA A CA 1
ATOM 1267 C C . ALA A 1 159 ? 7.351 4.000 -13.783 1.00 83.62 159 ALA A C 1
ATOM 1269 O O . ALA A 1 159 ? 8.325 4.713 -13.534 1.00 83.62 159 ALA A O 1
ATOM 1270 N N . ALA A 1 160 ? 6.307 4.448 -14.478 1.00 80.62 160 ALA A N 1
ATOM 1271 C CA . ALA A 1 160 ? 6.203 5.838 -14.892 1.00 80.62 160 ALA A CA 1
ATOM 1272 C C . ALA A 1 160 ? 6.005 6.753 -13.671 1.00 80.62 160 ALA A C 1
ATOM 1274 O O . ALA A 1 160 ? 5.304 6.401 -12.726 1.00 80.62 160 ALA A O 1
ATOM 1275 N N . GLY A 1 161 ? 6.589 7.950 -13.714 1.00 86.75 161 GLY A N 1
ATOM 1276 C CA . GLY A 1 161 ? 6.525 8.921 -12.623 1.00 86.75 161 GLY A CA 1
ATOM 1277 C C . GLY A 1 161 ? 7.801 8.938 -11.786 1.00 86.75 161 GLY A C 1
ATOM 1278 O O . GLY A 1 161 ? 8.884 8.637 -12.280 1.00 86.75 161 GLY A O 1
ATOM 1279 N N . ASN A 1 162 ? 7.678 9.358 -10.530 1.00 91.06 162 ASN A N 1
ATOM 1280 C CA . ASN A 1 162 ? 8.812 9.558 -9.628 1.00 91.06 162 ASN A CA 1
ATOM 1281 C C . ASN A 1 162 ? 8.672 8.808 -8.298 1.00 91.06 162 ASN A C 1
ATOM 1283 O O . ASN A 1 162 ? 9.405 9.106 -7.358 1.00 91.06 162 ASN A O 1
ATOM 1287 N N . LEU A 1 163 ? 7.732 7.865 -8.203 1.00 93.50 163 LEU A N 1
ATOM 1288 C CA . LEU A 1 163 ? 7.503 7.079 -6.997 1.00 93.50 163 LEU A CA 1
ATOM 1289 C C . LEU A 1 163 ? 8.064 5.668 -7.153 1.00 93.50 163 LEU A C 1
ATOM 1291 O O . LEU A 1 163 ? 7.871 5.027 -8.183 1.00 93.50 163 LEU A O 1
ATOM 1295 N N . ILE A 1 164 ? 8.701 5.171 -6.098 1.00 94.25 164 ILE A N 1
ATOM 1296 C CA . ILE A 1 164 ? 9.092 3.766 -5.966 1.00 94.25 164 ILE A CA 1
ATOM 1297 C C . ILE A 1 164 ? 8.414 3.221 -4.716 1.00 94.25 164 ILE A C 1
ATOM 1299 O O . ILE A 1 164 ? 8.477 3.852 -3.660 1.00 94.25 164 ILE A O 1
ATOM 1303 N N . LEU A 1 165 ? 7.763 2.064 -4.824 1.00 94.75 165 LEU A N 1
ATOM 1304 C CA . LEU A 1 165 ? 7.088 1.438 -3.694 1.00 94.75 165 LEU A CA 1
ATOM 1305 C C . LEU A 1 165 ? 7.855 0.207 -3.219 1.00 94.75 165 LEU A C 1
ATOM 1307 O O . LEU A 1 165 ? 8.151 -0.682 -4.009 1.00 94.75 165 LEU A O 1
ATOM 1311 N N . GLY A 1 166 ? 8.094 0.130 -1.914 1.00 95.00 166 GLY A N 1
ATOM 1312 C CA . GLY A 1 166 ? 8.697 -1.026 -1.268 1.00 95.00 166 GLY A CA 1
ATOM 1313 C C . GLY A 1 166 ? 10.217 -1.085 -1.398 1.00 95.00 166 GLY A C 1
ATOM 1314 O O . GLY A 1 166 ? 10.828 -0.566 -2.337 1.00 95.00 166 GLY A O 1
ATOM 1315 N N . ASP A 1 167 ? 10.833 -1.758 -0.429 1.00 94.88 167 ASP A N 1
ATOM 1316 C CA . ASP A 1 167 ? 12.285 -1.927 -0.379 1.00 94.88 167 ASP A CA 1
ATOM 1317 C C . ASP A 1 167 ? 12.815 -2.774 -1.541 1.00 94.88 167 ASP A C 1
ATOM 1319 O O . ASP A 1 167 ? 13.926 -2.540 -2.011 1.00 94.88 167 ASP A O 1
ATOM 1323 N N . GLU A 1 168 ? 12.029 -3.736 -2.040 1.00 95.06 168 GLU A N 1
ATOM 1324 C CA . GLU A 1 168 ? 12.439 -4.591 -3.160 1.00 95.06 168 GLU A CA 1
ATOM 1325 C C . GLU A 1 168 ? 12.591 -3.772 -4.450 1.00 95.06 168 GLU A C 1
ATOM 1327 O O . GLU A 1 168 ? 13.666 -3.791 -5.058 1.00 95.06 168 GLU A O 1
ATOM 1332 N N . SER A 1 169 ? 11.570 -2.998 -4.837 1.00 94.31 169 SER A N 1
ATOM 1333 C CA . SER A 1 169 ? 11.657 -2.103 -6.000 1.00 94.31 169 SER A CA 1
ATOM 1334 C C . SER A 1 169 ? 12.772 -1.065 -5.834 1.00 94.31 169 SER A C 1
ATOM 1336 O O . SER A 1 169 ? 13.497 -0.771 -6.785 1.00 94.31 169 SER A O 1
ATOM 1338 N N . TYR A 1 170 ? 12.964 -0.530 -4.623 1.00 94.62 170 TYR A N 1
ATOM 1339 C CA . TYR A 1 170 ? 14.042 0.423 -4.357 1.00 94.62 170 TYR A CA 1
ATOM 1340 C C . TYR A 1 170 ? 15.434 -0.206 -4.503 1.00 94.62 170 TYR A C 1
ATOM 1342 O O . TYR A 1 170 ? 16.310 0.364 -5.158 1.00 94.62 170 TYR A O 1
ATOM 1350 N N . ALA A 1 171 ? 15.642 -1.411 -3.971 1.00 94.25 171 ALA A N 1
ATOM 1351 C CA . ALA A 1 171 ? 16.898 -2.137 -4.124 1.00 94.25 171 ALA A CA 1
ATOM 1352 C C . ALA A 1 171 ? 17.208 -2.445 -5.600 1.00 94.25 171 ALA A C 1
ATOM 1354 O O . ALA A 1 171 ? 18.361 -2.316 -6.024 1.00 94.25 171 ALA A O 1
ATOM 1355 N N . ARG A 1 172 ? 16.187 -2.798 -6.396 1.00 92.62 172 ARG A N 1
ATOM 1356 C CA . ARG A 1 172 ? 16.309 -2.996 -7.851 1.00 92.62 172 ARG A CA 1
ATOM 1357 C C . ARG A 1 172 ? 16.714 -1.708 -8.558 1.00 92.62 172 ARG A C 1
ATOM 1359 O O . ARG A 1 172 ? 17.718 -1.710 -9.266 1.00 92.62 172 ARG A O 1
ATOM 1366 N N . PHE A 1 173 ? 16.026 -0.604 -8.272 1.00 91.94 173 PHE A N 1
ATOM 1367 C CA . PHE A 1 173 ? 16.348 0.716 -8.816 1.00 91.94 173 PHE A CA 1
ATOM 1368 C C . PHE A 1 173 ? 17.803 1.126 -8.532 1.00 91.94 173 PHE A C 1
ATOM 1370 O O . PHE A 1 173 ? 18.539 1.504 -9.444 1.00 91.94 173 PHE A O 1
ATOM 1377 N N . VAL A 1 174 ? 18.269 0.981 -7.286 1.00 91.25 174 VAL A N 1
ATOM 1378 C CA . VAL A 1 174 ? 19.670 1.267 -6.919 1.00 91.25 174 VAL A CA 1
ATOM 1379 C C . VAL A 1 174 ? 20.646 0.340 -7.655 1.00 91.25 174 VAL A C 1
ATOM 1381 O O . VAL A 1 174 ? 21.732 0.770 -8.055 1.00 91.25 174 VAL A O 1
ATOM 1384 N N . GLY A 1 175 ? 20.285 -0.931 -7.842 1.00 90.62 175 GLY A N 1
ATOM 1385 C CA . GLY A 1 175 ? 21.065 -1.886 -8.629 1.00 90.62 175 GLY A CA 1
ATOM 1386 C C . GLY A 1 175 ? 21.196 -1.477 -10.098 1.00 90.62 175 GLY A C 1
ATOM 1387 O O . GLY A 1 175 ? 22.290 -1.545 -10.662 1.00 90.62 175 GLY A O 1
ATOM 1388 N N . ASP A 1 176 ? 20.114 -0.995 -10.700 1.00 88.06 176 ASP A N 1
ATOM 1389 C CA . ASP A 1 176 ? 20.093 -0.553 -12.093 1.00 88.06 176 ASP A CA 1
ATOM 1390 C C . ASP A 1 176 ? 20.873 0.739 -12.304 1.00 88.06 176 ASP A C 1
ATOM 1392 O O . ASP A 1 176 ? 21.643 0.832 -13.259 1.00 88.06 176 ASP A O 1
ATOM 1396 N N . LEU A 1 177 ? 20.796 1.692 -11.369 1.00 84.75 177 LEU A N 1
ATOM 1397 C CA . LEU A 1 177 ? 21.632 2.896 -11.406 1.00 84.75 177 LEU A CA 1
ATOM 1398 C C . LEU A 1 177 ? 23.129 2.560 -11.445 1.00 84.75 177 LEU A C 1
ATOM 1400 O O . LEU A 1 177 ? 23.886 3.188 -12.188 1.00 84.75 177 LEU A O 1
ATOM 1404 N N . LYS A 1 178 ? 23.566 1.535 -10.700 1.00 84.81 178 LYS A N 1
ATOM 1405 C CA . LYS A 1 178 ? 24.966 1.075 -10.714 1.00 84.81 178 LYS A CA 1
ATOM 1406 C C . LYS A 1 178 ? 25.365 0.458 -12.057 1.00 84.81 178 LYS A C 1
ATOM 1408 O O . LYS A 1 178 ? 26.500 0.644 -12.493 1.00 84.81 178 LYS A O 1
ATOM 1413 N N . ARG A 1 179 ? 24.439 -0.243 -12.719 1.00 83.81 179 ARG A N 1
ATOM 1414 C CA . ARG A 1 179 ? 24.654 -0.900 -14.021 1.00 83.81 179 ARG A CA 1
ATOM 1415 C C . ARG A 1 179 ? 24.348 -0.016 -15.223 1.00 83.81 179 ARG A C 1
ATOM 1417 O O . ARG A 1 179 ? 24.640 -0.409 -16.346 1.00 83.81 179 ARG A O 1
ATOM 1424 N N . MET A 1 180 ? 23.822 1.191 -15.023 1.00 78.19 180 MET A N 1
ATOM 1425 C CA . MET A 1 180 ? 23.339 2.058 -16.102 1.00 78.19 180 MET A CA 1
ATOM 1426 C C . MET A 1 180 ? 24.364 2.253 -17.228 1.00 78.19 180 MET A C 1
ATOM 1428 O O . MET A 1 180 ? 24.000 2.270 -18.403 1.00 78.19 180 MET A O 1
ATOM 1432 N N . ARG A 1 181 ? 25.659 2.340 -16.892 1.00 71.00 181 ARG A N 1
ATOM 1433 C CA . ARG A 1 181 ? 26.743 2.480 -17.880 1.00 71.00 181 ARG A CA 1
ATOM 1434 C C . ARG A 1 181 ? 26.827 1.313 -18.866 1.00 71.00 181 ARG A C 1
ATOM 1436 O O . ARG A 1 181 ? 27.228 1.530 -20.003 1.00 71.00 181 ARG A O 1
ATOM 1443 N N . GLU A 1 182 ? 26.443 0.111 -18.453 1.00 76.94 182 GLU A N 1
ATOM 1444 C CA . GLU A 1 182 ? 26.452 -1.102 -19.280 1.00 76.94 182 GLU A CA 1
ATOM 1445 C C . GLU A 1 182 ? 25.322 -1.095 -20.318 1.00 76.94 182 GLU A C 1
ATOM 1447 O O . GLU A 1 182 ? 25.421 -1.744 -21.358 1.00 76.94 182 GLU A O 1
ATOM 1452 N N . TRP A 1 183 ? 24.255 -0.333 -20.064 1.00 71.69 183 TRP A N 1
ATOM 1453 C CA . TRP A 1 183 ? 23.073 -0.250 -20.927 1.00 71.69 183 TRP A CA 1
ATOM 1454 C C . TRP A 1 183 ? 23.099 0.946 -21.881 1.00 71.69 183 TRP A C 1
ATOM 1456 O O . TRP A 1 183 ? 22.240 1.068 -22.758 1.00 71.69 183 TRP A O 1
ATOM 1466 N N . LEU A 1 184 ? 24.090 1.832 -21.751 1.00 80.31 184 LEU A N 1
ATOM 1467 C CA . LEU A 1 184 ? 24.228 2.986 -22.631 1.00 80.31 184 LEU A CA 1
ATOM 1468 C C . LEU A 1 184 ? 24.591 2.537 -24.047 1.00 80.31 184 LEU A C 1
ATOM 1470 O O . LEU A 1 184 ? 25.683 2.036 -24.308 1.00 80.31 184 LEU A O 1
ATOM 1474 N N . ILE A 1 185 ? 23.683 2.779 -24.993 1.00 82.75 185 ILE A N 1
ATOM 1475 C CA . ILE A 1 185 ? 23.963 2.587 -26.416 1.00 82.75 185 ILE A CA 1
ATOM 1476 C C . ILE A 1 185 ? 24.691 3.831 -26.943 1.00 82.75 185 ILE A C 1
ATOM 1478 O O . ILE A 1 185 ? 24.094 4.922 -26.933 1.00 82.75 185 ILE A O 1
ATOM 1482 N N . PRO A 1 186 ? 25.943 3.691 -27.435 1.00 87.62 186 PRO A N 1
ATOM 1483 C CA . PRO A 1 186 ? 26.681 4.798 -28.029 1.00 87.62 186 PRO A CA 1
ATOM 1484 C C . PRO A 1 186 ? 25.878 5.438 -29.155 1.00 87.62 186 PRO A C 1
ATOM 1486 O O . PRO A 1 186 ? 25.233 4.732 -29.933 1.00 87.62 186 PRO A O 1
ATOM 1489 N N . GLN A 1 187 ? 25.935 6.766 -29.272 1.00 89.06 187 GLN A N 1
ATOM 1490 C CA . GLN A 1 187 ? 25.146 7.515 -30.256 1.00 89.06 187 GLN A CA 1
ATOM 1491 C C . GLN A 1 187 ? 25.317 6.966 -31.680 1.00 89.06 187 GLN A C 1
ATOM 1493 O O . GLN A 1 187 ? 24.322 6.759 -32.372 1.00 89.06 187 GLN A O 1
ATOM 1498 N N . ALA A 1 188 ? 26.553 6.639 -32.069 1.00 92.44 188 ALA A N 1
ATOM 1499 C CA . ALA A 1 188 ? 26.880 6.071 -33.377 1.00 92.44 188 ALA A CA 1
ATOM 1500 C C . ALA A 1 188 ? 26.178 4.727 -33.660 1.00 92.44 188 ALA A C 1
ATOM 1502 O O . ALA A 1 188 ? 25.913 4.395 -34.809 1.00 92.44 188 ALA A O 1
ATOM 1503 N N . SER A 1 189 ? 25.842 3.956 -32.623 1.00 89.25 189 SER A N 1
ATOM 1504 C CA . SER A 1 189 ? 25.195 2.646 -32.752 1.00 89.25 189 SER A CA 1
ATOM 1505 C C . SER A 1 189 ? 23.668 2.706 -32.675 1.00 89.25 189 SER A C 1
ATOM 1507 O O . SER A 1 189 ? 23.013 1.704 -32.958 1.00 89.25 189 SER A O 1
ATOM 1509 N N . ARG A 1 190 ? 23.075 3.847 -32.292 1.00 88.75 190 ARG A N 1
ATOM 1510 C CA . ARG A 1 190 ? 21.619 3.970 -32.084 1.00 88.75 190 ARG A CA 1
ATOM 1511 C C . ARG A 1 190 ? 20.824 3.739 -33.365 1.00 88.75 190 ARG A C 1
ATOM 1513 O O . ARG A 1 190 ? 19.842 3.005 -33.326 1.00 88.75 190 ARG A O 1
ATOM 1520 N N . ALA A 1 191 ? 21.286 4.293 -34.489 1.00 91.12 191 ALA A N 1
ATOM 1521 C CA . ALA A 1 191 ? 20.624 4.154 -35.788 1.00 91.12 191 ALA A CA 1
ATOM 1522 C C . ALA A 1 191 ? 20.513 2.690 -36.247 1.00 91.12 191 ALA A C 1
ATOM 1524 O O . ALA A 1 191 ? 19.537 2.326 -36.890 1.00 91.12 191 ALA A O 1
ATOM 1525 N N . ALA A 1 192 ? 21.479 1.845 -35.874 1.00 90.38 192 ALA A N 1
ATOM 1526 C CA . ALA A 1 192 ? 21.446 0.416 -36.172 1.00 90.38 192 ALA A CA 1
ATOM 1527 C C . ALA A 1 192 ? 20.680 -0.395 -35.112 1.00 90.38 192 ALA A C 1
ATOM 1529 O O . ALA A 1 192 ? 19.992 -1.353 -35.447 1.00 90.38 192 ALA A O 1
ATOM 1530 N N . ARG A 1 193 ? 20.794 -0.036 -33.825 1.00 86.50 193 ARG A N 1
ATOM 1531 C CA . ARG A 1 193 ? 20.246 -0.840 -32.718 1.00 86.50 193 ARG A CA 1
ATOM 1532 C C . ARG A 1 193 ? 18.766 -0.601 -32.437 1.00 86.50 193 ARG A C 1
ATOM 1534 O O . ARG A 1 193 ? 18.063 -1.558 -32.136 1.00 86.50 193 ARG A O 1
ATOM 1541 N N . TYR A 1 194 ? 18.284 0.637 -32.520 1.00 87.69 194 TYR A N 1
ATOM 1542 C CA . TYR A 1 194 ? 16.885 0.935 -32.197 1.00 87.69 194 TYR A CA 1
ATOM 1543 C C . TYR A 1 194 ? 15.872 0.281 -33.145 1.00 87.69 194 TYR A C 1
ATOM 1545 O O . TYR A 1 194 ? 14.886 -0.239 -32.627 1.00 87.69 194 TYR A O 1
ATOM 1553 N N . PRO A 1 195 ? 16.090 0.216 -34.476 1.00 91.19 195 PRO A N 1
ATOM 1554 C CA . PRO A 1 195 ? 15.181 -0.514 -35.360 1.00 91.19 195 PRO A CA 1
ATOM 1555 C C . PRO A 1 195 ? 15.066 -1.999 -35.001 1.00 91.19 195 PRO A C 1
ATOM 1557 O O . PRO A 1 195 ? 13.958 -2.518 -34.928 1.00 91.19 195 PRO A O 1
ATOM 1560 N N . VAL A 1 196 ? 16.191 -2.653 -34.686 1.00 88.69 196 VAL A N 1
ATOM 1561 C CA . VAL A 1 196 ? 16.214 -4.065 -34.265 1.00 88.69 196 VAL A CA 1
ATOM 1562 C C . VAL A 1 196 ? 15.430 -4.260 -32.966 1.00 88.69 196 VAL A C 1
ATOM 1564 O O . VAL A 1 196 ? 14.597 -5.155 -32.878 1.00 88.69 196 VAL A O 1
ATOM 1567 N N . MET A 1 197 ? 15.643 -3.388 -31.975 1.00 85.31 197 MET A N 1
ATOM 1568 C CA . MET A 1 197 ? 14.890 -3.431 -30.717 1.00 85.31 197 MET A CA 1
ATOM 1569 C C . MET A 1 197 ? 13.391 -3.208 -30.941 1.00 85.31 197 MET A C 1
ATOM 1571 O O . MET A 1 197 ? 12.573 -3.894 -30.336 1.00 85.31 197 MET A O 1
ATOM 1575 N N . ALA A 1 198 ? 13.016 -2.276 -31.819 1.00 86.50 198 ALA A N 1
ATOM 1576 C CA . ALA A 1 198 ? 11.618 -2.028 -32.150 1.00 86.50 198 ALA A CA 1
ATOM 1577 C C . ALA A 1 198 ? 10.972 -3.255 -32.813 1.00 86.50 198 ALA A C 1
ATOM 1579 O O . ALA A 1 198 ? 9.892 -3.668 -32.398 1.00 86.50 198 ALA A O 1
ATOM 1580 N N . GLU A 1 199 ? 11.645 -3.873 -33.787 1.00 87.25 199 GLU A N 1
ATOM 1581 C CA . GLU A 1 199 ? 11.162 -5.081 -34.463 1.00 87.25 199 GLU A CA 1
ATOM 1582 C C . GLU A 1 199 ? 10.979 -6.249 -33.485 1.00 87.25 199 GLU A C 1
ATOM 1584 O O . GLU A 1 199 ? 9.946 -6.914 -33.505 1.00 87.25 199 GLU A O 1
ATOM 1589 N N . GLN A 1 200 ? 11.922 -6.446 -32.563 1.00 83.06 200 GLN A N 1
ATOM 1590 C CA . GLN A 1 200 ? 11.826 -7.479 -31.527 1.00 83.06 200 GLN A CA 1
ATOM 1591 C C . GLN A 1 200 ? 10.600 -7.285 -30.628 1.00 83.06 200 GLN A C 1
ATOM 1593 O O . GLN A 1 200 ? 9.844 -8.230 -30.398 1.00 83.06 200 GLN A O 1
ATOM 1598 N N . VAL A 1 201 ? 10.334 -6.057 -30.175 1.00 85.00 201 VAL A N 1
ATOM 1599 C CA . VAL A 1 201 ? 9.136 -5.796 -29.361 1.00 85.00 201 VAL A CA 1
ATOM 1600 C C . VAL A 1 201 ? 7.853 -5.991 -30.177 1.00 85.00 201 VAL A C 1
ATOM 1602 O O . VAL A 1 201 ? 6.852 -6.484 -29.651 1.00 85.00 201 VAL A O 1
ATOM 1605 N N . MET A 1 202 ? 7.871 -5.675 -31.476 1.00 86.00 202 MET A N 1
ATOM 1606 C CA . MET A 1 202 ? 6.743 -5.953 -32.375 1.00 86.00 202 MET A CA 1
ATOM 1607 C C . MET A 1 202 ? 6.501 -7.458 -32.572 1.00 86.00 202 MET A C 1
ATOM 1609 O O . MET A 1 202 ? 5.347 -7.865 -32.688 1.00 86.00 202 MET A O 1
ATOM 1613 N N . GLN A 1 203 ? 7.553 -8.281 -32.529 1.00 84.50 203 GLN A N 1
ATOM 1614 C CA . GLN A 1 203 ? 7.486 -9.752 -32.541 1.00 84.50 203 GLN A CA 1
ATOM 1615 C C . GLN A 1 203 ? 7.028 -10.347 -31.193 1.00 84.50 203 GLN A C 1
ATOM 1617 O O . GLN A 1 203 ? 6.792 -11.548 -31.090 1.00 84.50 203 GLN A O 1
ATOM 1622 N N . GLY A 1 204 ? 6.846 -9.515 -30.163 1.00 76.25 204 GLY A N 1
ATOM 1623 C CA . GLY A 1 204 ? 6.347 -9.932 -28.855 1.00 76.25 204 GLY A CA 1
ATOM 1624 C C . GLY A 1 204 ? 7.429 -10.221 -27.813 1.00 76.25 204 GLY A C 1
ATOM 1625 O O . GLY A 1 204 ? 7.097 -10.744 -26.744 1.00 76.25 204 GLY A O 1
ATOM 1626 N N . GLU A 1 205 ? 8.685 -9.864 -28.092 1.00 73.50 205 GLU A N 1
ATOM 1627 C CA . GLU A 1 205 ? 9.785 -9.956 -27.131 1.00 73.50 205 GLU A CA 1
ATOM 1628 C C . GLU A 1 205 ? 9.756 -8.777 -26.140 1.00 73.50 205 GLU A C 1
ATOM 1630 O O . GLU A 1 205 ? 9.578 -7.624 -26.550 1.00 73.50 205 GLU A O 1
ATOM 1635 N N . PRO A 1 206 ? 9.938 -9.005 -24.826 1.00 66.50 206 PRO A N 1
ATOM 1636 C CA . PRO A 1 206 ? 9.970 -7.915 -23.862 1.00 66.50 206 PRO A CA 1
ATOM 1637 C C . PRO A 1 206 ? 11.160 -6.963 -24.101 1.00 66.50 206 PRO A C 1
ATOM 1639 O O . PRO A 1 206 ? 12.295 -7.414 -24.275 1.00 66.50 206 PRO A O 1
ATOM 1642 N N . PRO A 1 207 ? 10.960 -5.634 -24.041 1.00 63.03 207 PRO A N 1
ATOM 1643 C CA . PRO A 1 207 ? 12.061 -4.685 -24.161 1.00 63.03 207 PRO A CA 1
ATOM 1644 C C . PRO A 1 207 ? 13.019 -4.794 -22.972 1.00 63.03 207 PRO A C 1
ATOM 1646 O O . PRO A 1 207 ? 12.576 -4.884 -21.826 1.00 63.03 207 PRO A O 1
ATOM 1649 N N . GLY A 1 208 ? 14.324 -4.714 -23.245 1.00 55.78 208 GLY A N 1
ATOM 1650 C CA . GLY A 1 208 ? 15.361 -4.614 -22.212 1.00 55.78 208 GLY A CA 1
ATOM 1651 C C . GLY A 1 208 ? 15.767 -5.931 -21.544 1.00 55.78 208 GLY A C 1
ATOM 1652 O O . GLY A 1 208 ? 16.588 -5.905 -20.632 1.00 55.78 208 GLY A O 1
ATOM 1653 N N . SER A 1 209 ? 15.260 -7.089 -21.984 1.00 45.72 209 SER A N 1
ATOM 1654 C CA . SER A 1 209 ? 15.757 -8.379 -21.490 1.00 45.72 209 SER A CA 1
ATOM 1655 C C . SER A 1 209 ? 17.256 -8.545 -21.812 1.00 45.72 209 SER A C 1
ATOM 1657 O O . SER A 1 209 ? 17.668 -8.258 -22.931 1.00 45.72 209 SER A O 1
ATOM 1659 N N . PRO A 1 210 ? 18.109 -9.043 -20.895 1.00 41.56 210 PRO A N 1
ATOM 1660 C CA . PRO A 1 210 ? 19.539 -9.239 -21.168 1.00 41.56 210 PRO A CA 1
ATOM 1661 C C . PRO A 1 210 ? 19.834 -10.213 -22.324 1.00 41.56 210 PRO A C 1
ATOM 1663 O O . PRO A 1 210 ? 20.914 -10.157 -22.904 1.00 41.56 210 PRO A O 1
ATOM 1666 N N . ALA A 1 211 ? 18.861 -11.044 -22.720 1.00 37.00 211 ALA A N 1
ATOM 1667 C CA . ALA A 1 211 ? 18.898 -11.841 -23.953 1.00 37.00 211 ALA A CA 1
ATOM 1668 C C . ALA A 1 211 ? 18.843 -10.994 -25.250 1.00 37.00 211 ALA A C 1
ATOM 1670 O O . ALA A 1 211 ? 19.061 -11.518 -26.339 1.00 37.00 211 ALA A O 1
ATOM 1671 N N . VAL A 1 212 ? 18.558 -9.693 -25.133 1.00 42.66 212 VAL A N 1
ATOM 1672 C CA . VAL A 1 212 ? 18.309 -8.734 -26.225 1.00 42.66 212 VAL A CA 1
ATOM 1673 C C . VAL A 1 212 ? 19.493 -7.784 -26.452 1.00 42.66 212 VAL A C 1
ATOM 1675 O O . VAL A 1 212 ? 19.550 -7.080 -27.460 1.00 42.66 212 VAL A O 1
ATOM 1678 N N . LEU A 1 213 ? 20.508 -7.787 -25.583 1.00 37.66 213 LEU A N 1
ATOM 1679 C CA . LEU A 1 213 ? 21.805 -7.242 -25.975 1.00 37.66 213 LEU A CA 1
ATOM 1680 C C . LEU A 1 213 ? 22.449 -8.277 -26.900 1.00 37.66 213 LEU A C 1
ATOM 1682 O O . LEU A 1 213 ? 22.697 -9.390 -26.436 1.00 37.66 213 LEU A O 1
ATOM 1686 N N . PRO A 1 214 ? 22.744 -7.970 -28.178 1.00 38.44 214 PRO A N 1
ATOM 1687 C CA . PRO A 1 214 ? 23.514 -8.890 -28.991 1.00 38.44 214 PRO A CA 1
ATOM 1688 C C . PRO A 1 214 ? 24.893 -9.008 -28.341 1.00 38.44 214 PRO A C 1
ATOM 1690 O O . PRO A 1 214 ? 25.754 -8.138 -28.501 1.00 38.44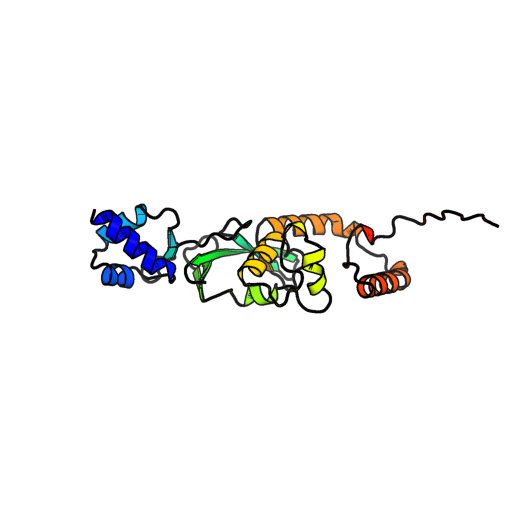 214 PRO A O 1
ATOM 1693 N N . HIS A 1 215 ? 25.083 -10.077 -27.565 1.00 34.16 215 HIS A N 1
ATOM 1694 C CA . HIS A 1 215 ? 26.397 -10.637 -27.329 1.00 34.16 215 HIS A CA 1
ATOM 1695 C C . HIS A 1 215 ? 27.001 -10.882 -28.709 1.00 34.16 215 HIS A C 1
ATOM 1697 O O . HIS A 1 215 ? 26.316 -11.366 -29.612 1.00 34.16 215 HIS A O 1
ATOM 1703 N N . GLY A 1 216 ? 28.236 -10.413 -28.868 1.00 33.75 216 GLY A N 1
ATOM 1704 C CA . GLY A 1 216 ? 28.880 -10.155 -30.146 1.00 33.75 216 GLY A CA 1
ATOM 1705 C C . GLY A 1 216 ? 28.64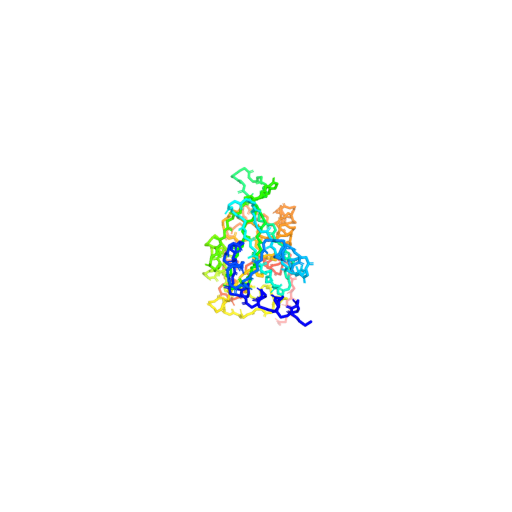4 -11.218 -31.212 1.00 33.75 216 GLY A C 1
ATOM 1706 O O . GLY A 1 216 ? 28.565 -12.410 -30.927 1.00 33.75 216 GLY A O 1
ATOM 1707 N N . ALA A 1 217 ? 28.567 -10.730 -32.449 1.00 34.50 217 ALA A N 1
ATOM 1708 C CA . ALA A 1 217 ? 28.686 -11.474 -33.691 1.00 34.50 217 ALA A CA 1
ATOM 1709 C C . ALA A 1 217 ? 29.316 -12.870 -33.518 1.00 34.50 217 ALA A C 1
ATOM 1711 O O . ALA A 1 217 ? 30.534 -13.032 -33.571 1.00 34.50 217 ALA A O 1
ATOM 1712 N N . ARG A 1 218 ? 28.482 -13.904 -33.369 1.00 28.23 218 ARG A N 1
ATOM 1713 C CA . ARG A 1 218 ? 28.868 -15.258 -33.759 1.00 28.23 218 ARG A CA 1
ATOM 1714 C C . ARG A 1 218 ? 28.527 -15.392 -35.233 1.00 28.23 218 ARG A C 1
ATOM 1716 O O . ARG A 1 218 ? 27.444 -15.832 -35.602 1.00 28.23 218 ARG A O 1
ATOM 1723 N N . ILE A 1 219 ? 29.483 -14.989 -36.070 1.00 32.88 219 ILE A N 1
ATOM 1724 C CA . ILE A 1 219 ? 29.606 -15.535 -37.419 1.00 32.88 219 ILE A CA 1
ATOM 1725 C C . ILE A 1 219 ? 29.875 -17.031 -37.229 1.00 32.88 219 ILE A C 1
ATOM 1727 O O . ILE A 1 219 ? 31.008 -17.457 -37.027 1.00 32.88 219 ILE A O 1
ATOM 1731 N N . LEU A 1 220 ? 28.811 -17.827 -37.210 1.00 31.56 220 LEU A N 1
ATOM 1732 C CA . LEU A 1 220 ? 28.885 -19.267 -37.395 1.00 31.56 220 LEU A CA 1
ATOM 1733 C C . LEU A 1 220 ? 28.612 -19.505 -38.872 1.00 31.56 220 LEU A C 1
ATOM 1735 O O . LEU A 1 220 ? 27.477 -19.412 -39.340 1.00 31.56 220 LEU A O 1
ATOM 1739 N N . GLY A 1 221 ? 29.698 -19.735 -39.609 1.00 37.50 221 GLY A N 1
ATOM 1740 C CA . GLY A 1 221 ? 29.635 -20.148 -40.997 1.00 37.50 221 GLY A CA 1
ATOM 1741 C C . GLY A 1 221 ? 28.773 -21.397 -41.137 1.00 37.50 221 GLY A C 1
ATOM 1742 O O . GLY A 1 221 ? 29.018 -22.410 -40.486 1.00 37.50 221 GLY A O 1
ATOM 1743 N N . ARG A 1 222 ? 27.788 -21.330 -42.031 1.00 31.77 222 ARG A N 1
ATOM 1744 C CA . ARG A 1 222 ? 27.296 -22.515 -42.724 1.00 31.77 222 ARG A CA 1
ATOM 1745 C C . ARG A 1 222 ? 28.015 -22.585 -44.064 1.00 31.77 222 ARG A C 1
ATOM 1747 O O . ARG A 1 222 ? 27.696 -21.837 -44.979 1.00 31.77 222 ARG A O 1
ATOM 1754 N N . ARG A 1 223 ? 29.013 -23.468 -44.139 1.00 34.16 223 ARG A N 1
ATOM 1755 C CA . ARG A 1 223 ? 29.313 -24.190 -45.378 1.00 34.16 223 ARG A CA 1
ATOM 1756 C C . ARG A 1 223 ? 28.310 -25.332 -45.480 1.00 34.16 223 ARG A C 1
ATOM 1758 O O . ARG A 1 223 ? 28.146 -26.034 -44.489 1.00 34.16 223 ARG A O 1
ATOM 1765 N N . HIS A 1 224 ? 27.666 -25.427 -46.633 1.00 34.50 224 HIS A N 1
ATOM 1766 C CA . HIS A 1 224 ? 26.888 -26.510 -47.254 1.00 34.50 224 HIS A CA 1
ATOM 1767 C C . HIS A 1 224 ? 26.043 -25.733 -48.280 1.00 34.50 224 HIS A C 1
ATOM 1769 O O . HIS A 1 224 ? 25.213 -24.929 -47.866 1.00 34.50 224 HIS A O 1
ATOM 1775 N N . GLU A 1 225 ? 26.286 -25.762 -49.584 1.00 34.22 225 GLU A N 1
ATOM 1776 C CA . GLU A 1 225 ? 26.957 -26.716 -50.481 1.00 34.22 225 GLU A CA 1
ATOM 1777 C C . GLU A 1 225 ? 27.863 -25.984 -51.483 1.00 34.22 225 GLU A C 1
ATOM 1779 O O . GLU A 1 225 ? 27.639 -24.772 -51.710 1.00 34.22 225 GLU A O 1
#

Nearest PDB structures (foldseek):
  8tjk-assembly1_A  TM=5.741E-01  e=3.524E-01  uncultured bacterium
  5ejk-assembly1_B  TM=4.868E-01  e=3.137E-01  Rous sarcoma virus - Prague C
  4fw1-assembly1_A  TM=2.691E-01  e=1.471E-01  Rous sarcoma virus - Prague C
  5ejk-assembly1_E  TM=2.480E-01  e=2.634E-01  Rous sarcoma virus - Prague C
  5ejk-assembly1_C  TM=2.436E-01  e=5.298E-01  Rous sarcoma virus - Prague C

Sequence (225 aa):
MAKNEHIDKLRELLLRGPANPSTIMDALAVSQSTLSRLWQAIPDGVALGAGKARQYALQRQVPGVTAPVPVFCISHEGSVTVIGDLAPLQGGFYVLTRPDTRAYTLYEGMPWFLRDLRPHGFLGRFEPRKHRDLDFPDDIRIWTDEHVFQYVARRSEHAAGNLILGDESYARFVGDLKRMREWLIPQASRAARYPVMAEQVMQGEPPGSPAVLPHGARILGRRHE

Foldseek 3Di:
DLLVVLLVQLVVVQLQHKDAPVVSCVSSVHDPVSVVVSQVVQPQWDWAADDPPTIIHGFDDAPPDDPQKWKWFQDPVRDIDTQFTWTQTRSQKIKTAGPPDSDIDIDNHDDPVLVQQQQDDLQSLCLCVVCVVLVDDSDSVPDDSSNSLNCQQAPSLPGPDGMGIGPNSVVVVVVCVVCVVVVDDPPVCCVVLVVQQVVCVVVVHRHPDPVSPPPDDPPPDDDDD

pLDDT: mean 86.4, std 15.8, range [28.23, 97.56]

Secondary structure (DSSP, 8-state):
-HHHHHHHHHHHHHTT--B-HHHHHHHHT--HHHHHHHHTT-TTEEEESSGGG-EEEEBPPBTTB-SSEEEEEE-TTS-EEEEEEEEEBGGGEEEEEPTTSS-EEEEESS-HHHHTTS--HHHHTTHHHHTGGG---S-GGG--HHHHHHHHHHHGGG-SSSEEEHHHHHHHHHHHHHHHHHH---HHHHHHHHHHHHHHHHTTPPTT-GGGS--S---------

Solvent-accessible surface area (backbone atoms only — not comparable to full-atom values): 13032 Å² total; per-residue (Å²): 110,73,66,58,53,53,45,51,52,51,49,60,55,21,50,63,23,71,42,41,64,66,62,51,28,64,76,70,74,45,53,73,72,53,49,56,59,50,51,76,73,41,90,58,54,44,76,41,46,56,80,94,59,31,30,40,27,30,58,41,89,50,82,98,47,76,72,62,27,47,32,35,38,49,45,98,88,67,50,78,44,78,68,21,34,40,29,51,28,26,52,54,25,28,36,40,33,34,70,101,53,62,52,68,47,81,30,90,35,79,53,69,77,60,60,63,46,44,67,57,72,86,68,26,57,36,49,40,72,77,41,58,91,68,74,59,69,67,53,58,86,75,56,47,71,64,54,44,51,45,44,30,31,55,62,18,58,79,37,64,82,48,58,31,28,19,69,53,7,44,53,49,35,58,52,47,64,73,47,44,77,80,70,61,73,55,76,90,49,41,82,66,48,50,59,53,54,50,50,41,41,73,75,68,43,64,84,88,43,80,89,70,55,80,73,72,90,75,86,72,82,79,88,84,132

Mean predicted aligned error: 8.11 Å

Radius of gyration: 24.01 Å; Cα contacts (8 Å, |Δi|>4): 311; chains: 1; bounding box: 51×43×80 Å